Protein AF-A0A8T4WNH5-F1 (afdb_monomer_lite)

Foldseek 3Di:
DDQFPLVLLVVVCVVQVPDSVRSVVQLVVLLQVPQASLSSVVVSCVVSVHDSVVRDHDLVVLLVVLLCLCQVDVVLVVVLLLVLLCLCPDPDPSRQPLLLVLLSLVSNQPHDDDPPDDDDDDPVVSVVSSVSSSRSSVRSLSHQFGDHPNAGPGGDPPHDPVCVVSNVSSNVQSVQVVVQWAQALAWRDIDRVVQDDSSHHPVVVVCVVDPDDPPDDDPPDDFTFPGDDRSYGHGPPPDD

pLDDT: mean 79.94, std 17.53, range [28.73, 96.69]

Sequence (240 aa):
MPNTARALLEKIAEETDIPYSELANRVNIAMHQEGDFVEAIDFVLEQQGLPLNKYRLSPAAIAQEIDSILNQDYSQTVMMSAVLARMAASDEESNFPMPAFFAFLEFLADIEEPPEDEKEESANEIEAKTTRLIELLTTLVTLICSWSDGMIAGISKVCPESLKETARIIFRRDRLYRAGLWICISCGKIVDFNKTSGLMCSQCSSGLGDSFLPSNIDKDKRFERTRTGYGKTKREDLLK

Radius of gyration: 19.7 Å; chains: 1; bounding box: 48×43×53 Å

Secondary structure (DSSP, 8-state):
---SHHHHHHHHHHHHT--HHHHHHHHHHHHHHHSSHHHHHHHHHHHTT--GGGS---HHHHHHHHHHHHHH-HHHHHHHHHHHHHHHH--STTPPPHHHHHHHHHHHHTPPPPPS------HHHHHHHHHHHHHHHHHHHHHHEEEETTEEEEE-TT--GGGHHHHHHHHHHHHHHHTTEEE-TTT--EEEGGGEETTEEHHHHHTTTSSS--S------S--EEE-SSS-EEEP----

Structure (mmCIF, N/CA/C/O backbone):
data_AF-A0A8T4WNH5-F1
#
_entry.id   AF-A0A8T4WNH5-F1
#
loop_
_atom_site.group_PDB
_atom_site.id
_atom_site.type_symbol
_atom_site.label_atom_id
_atom_site.label_alt_id
_atom_site.label_comp_id
_atom_site.label_asym_id
_atom_site.label_entity_id
_atom_site.label_seq_id
_atom_site.pdbx_PDB_ins_code
_atom_site.Cartn_x
_atom_site.Cartn_y
_atom_site.Cartn_z
_atom_site.occupancy
_atom_site.B_iso_or_equiv
_atom_site.auth_seq_id
_atom_site.auth_comp_id
_atom_site.auth_asym_id
_atom_site.auth_atom_id
_atom_site.pdbx_PDB_model_num
ATOM 1 N N . MET A 1 1 ? -13.710 13.266 2.956 1.00 53.94 1 MET A N 1
ATOM 2 C CA . MET A 1 1 ? -13.571 12.103 3.864 1.00 53.94 1 MET A CA 1
ATOM 3 C C . MET A 1 1 ? -12.084 11.807 3.991 1.00 53.94 1 MET A C 1
ATOM 5 O O . MET A 1 1 ? -11.372 12.162 3.060 1.00 53.94 1 MET A O 1
ATOM 9 N N . PRO A 1 2 ? -11.587 11.279 5.122 1.00 71.44 2 PRO A N 1
ATOM 10 C CA . PRO A 1 2 ? -10.187 10.876 5.206 1.00 71.44 2 PRO A CA 1
ATOM 11 C C . PRO A 1 2 ? -9.907 9.808 4.142 1.00 71.44 2 PRO A C 1
ATOM 13 O O . PRO A 1 2 ? -10.714 8.899 3.968 1.00 71.44 2 PRO A O 1
ATOM 16 N N . ASN A 1 3 ? -8.786 9.944 3.435 1.00 80.81 3 ASN A N 1
ATOM 17 C CA . ASN A 1 3 ? -8.349 8.986 2.410 1.00 80.81 3 ASN A CA 1
ATOM 18 C C . ASN A 1 3 ? -7.079 8.228 2.839 1.00 80.81 3 ASN A C 1
ATOM 20 O O . ASN A 1 3 ? -6.605 7.369 2.111 1.00 80.81 3 ASN A O 1
ATOM 24 N N . THR A 1 4 ? -6.517 8.526 4.014 1.00 90.62 4 THR A N 1
ATOM 25 C CA . THR A 1 4 ? -5.327 7.847 4.549 1.00 90.62 4 THR A CA 1
ATOM 26 C C . THR A 1 4 ? -5.600 7.318 5.952 1.00 90.62 4 THR A C 1
ATOM 28 O O . THR A 1 4 ? -6.430 7.871 6.681 1.00 90.62 4 THR A O 1
ATOM 31 N N . ALA A 1 5 ? -4.896 6.252 6.347 1.00 89.94 5 ALA A N 1
ATOM 32 C CA . ALA A 1 5 ? -4.987 5.692 7.697 1.00 89.94 5 ALA A CA 1
ATOM 33 C C . ALA A 1 5 ? -4.638 6.749 8.755 1.00 89.94 5 ALA A C 1
ATOM 35 O O . ALA A 1 5 ? -5.366 6.912 9.729 1.00 89.94 5 ALA A O 1
ATOM 36 N N . ARG A 1 6 ? -3.585 7.537 8.507 1.00 91.12 6 ARG A N 1
ATOM 37 C CA . ARG A 1 6 ? -3.183 8.656 9.365 1.00 91.12 6 ARG A CA 1
ATOM 38 C C . ARG A 1 6 ? -4.305 9.678 9.551 1.00 91.12 6 ARG A C 1
ATOM 40 O O . ARG A 1 6 ? -4.682 9.940 10.685 1.00 91.12 6 ARG A O 1
ATOM 47 N N . ALA A 1 7 ? -4.879 10.193 8.460 1.00 91.31 7 ALA A N 1
ATOM 48 C CA . ALA A 1 7 ? -5.948 11.192 8.535 1.00 91.31 7 ALA A CA 1
ATOM 49 C C . ALA A 1 7 ? -7.211 10.645 9.225 1.00 91.31 7 ALA A C 1
ATOM 51 O O . ALA A 1 7 ? -7.951 11.390 9.866 1.00 91.31 7 ALA A O 1
ATOM 52 N N . LEU A 1 8 ? -7.476 9.339 9.099 1.00 92.56 8 LEU A N 1
ATOM 53 C CA . LEU A 1 8 ? -8.557 8.695 9.838 1.00 92.56 8 LEU A CA 1
ATOM 54 C C . LEU A 1 8 ? -8.277 8.697 11.346 1.00 92.56 8 LEU A C 1
ATOM 56 O O . LEU A 1 8 ? -9.153 9.078 12.119 1.00 92.56 8 LEU A O 1
ATOM 60 N N . LEU A 1 9 ? -7.076 8.280 11.753 1.00 93.19 9 LEU A N 1
ATOM 61 C CA . LEU A 1 9 ? -6.675 8.246 13.158 1.00 93.19 9 LEU A CA 1
ATOM 62 C C . LEU A 1 9 ? -6.615 9.649 13.771 1.00 93.19 9 LEU A C 1
ATOM 64 O O . LEU A 1 9 ? -7.088 9.828 14.885 1.00 93.19 9 LEU A O 1
ATOM 68 N N . GLU A 1 10 ? -6.109 10.649 13.046 1.00 92.94 10 GLU A N 1
ATOM 69 C CA . GLU A 1 10 ? -6.122 12.056 13.477 1.00 92.94 10 GLU A CA 1
ATOM 70 C C . GLU A 1 10 ? -7.556 12.533 13.734 1.00 92.94 10 GLU A C 1
ATOM 72 O O . GLU A 1 10 ? -7.848 13.041 14.813 1.00 92.94 10 GLU A O 1
ATOM 77 N N . LYS A 1 11 ? -8.488 12.248 12.816 1.00 91.25 11 LYS A N 1
ATOM 78 C CA . LYS A 1 11 ? -9.904 12.584 13.005 1.00 91.25 11 LYS A CA 1
ATOM 79 C C . LYS A 1 11 ? -10.523 11.888 14.224 1.00 91.25 11 LYS A C 1
ATOM 81 O O . LYS A 1 11 ? -11.324 12.490 14.932 1.00 91.25 11 LYS A O 1
ATOM 86 N N . ILE A 1 12 ? -10.212 10.611 14.454 1.00 91.69 12 ILE A N 1
ATOM 87 C CA . ILE A 1 12 ? -10.716 9.889 15.634 1.00 91.69 12 ILE A CA 1
ATOM 88 C C . ILE A 1 12 ? -10.120 10.496 16.908 1.00 91.69 12 ILE A C 1
ATOM 90 O O . ILE A 1 12 ? -10.858 10.727 17.861 1.00 91.69 12 ILE A O 1
ATOM 94 N N . ALA A 1 13 ? -8.818 10.787 16.923 1.00 92.25 13 ALA A N 1
ATOM 95 C CA . ALA A 1 13 ? -8.128 11.405 18.054 1.00 92.25 13 ALA A CA 1
ATOM 96 C C . ALA A 1 13 ? -8.741 12.769 18.416 1.00 92.25 13 ALA A C 1
ATOM 98 O O . ALA A 1 13 ? -9.085 13.000 19.572 1.00 92.25 13 ALA A O 1
ATOM 99 N N . GLU A 1 14 ? -8.977 13.627 17.419 1.00 91.00 14 GLU A N 1
ATOM 100 C CA . GLU A 1 14 ? -9.633 14.932 17.592 1.00 91.00 14 GLU A CA 1
ATOM 101 C C . GLU A 1 14 ? -11.046 14.820 18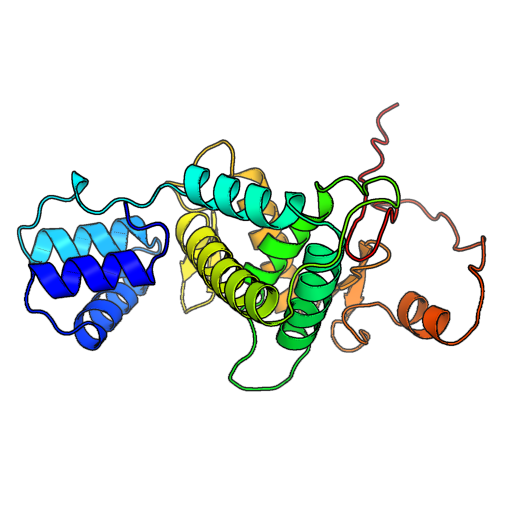.182 1.00 91.00 14 GLU A C 1
ATOM 103 O O . GLU A 1 14 ? -11.460 15.664 18.973 1.00 91.00 14 GLU A O 1
ATOM 108 N N . GLU A 1 15 ? -11.798 13.782 17.811 1.00 89.69 15 GLU A N 1
ATOM 109 C CA . GLU A 1 15 ? -13.183 13.600 18.253 1.00 89.69 15 GLU A CA 1
ATOM 110 C C . GLU A 1 15 ? -13.319 12.809 19.571 1.00 89.69 15 GLU A C 1
ATOM 112 O O . GLU A 1 15 ? -14.399 12.810 20.162 1.00 89.69 15 GLU A O 1
ATOM 117 N N . THR A 1 16 ? -12.255 12.143 20.038 1.00 86.69 16 THR A N 1
ATOM 118 C CA . THR A 1 16 ? -12.253 11.309 21.262 1.00 86.69 16 THR A CA 1
ATOM 119 C C . THR A 1 16 ? -11.408 11.863 22.403 1.00 86.69 16 THR A C 1
ATOM 121 O O . THR A 1 16 ? -11.435 11.287 23.488 1.00 86.69 16 THR A O 1
ATOM 124 N N . ASP A 1 17 ? -10.656 12.944 22.172 1.00 84.88 17 ASP A N 1
ATOM 125 C CA . ASP A 1 17 ? -9.648 13.488 23.101 1.00 84.88 17 ASP A CA 1
ATOM 126 C C . ASP A 1 17 ? -8.549 12.466 23.483 1.00 84.88 17 ASP A C 1
ATOM 128 O O . ASP A 1 17 ? -7.781 12.659 24.424 1.00 84.88 17 ASP A O 1
ATOM 132 N N . ILE A 1 18 ? -8.448 11.356 22.737 1.00 90.50 18 ILE A N 1
ATOM 133 C CA . ILE A 1 18 ? -7.373 10.371 22.877 1.00 90.50 18 ILE A CA 1
ATOM 134 C C . ILE A 1 18 ? -6.178 10.871 22.060 1.00 90.50 18 ILE A C 1
ATOM 136 O O . ILE A 1 18 ? -6.325 11.109 20.858 1.00 90.50 18 ILE A O 1
ATOM 140 N N . PRO A 1 19 ? -4.970 10.975 22.642 1.00 93.94 19 PRO A N 1
ATOM 141 C CA . PRO A 1 19 ? -3.783 11.353 21.887 1.00 93.94 19 PRO A CA 1
ATOM 142 C C . PRO A 1 19 ? -3.541 10.416 20.699 1.00 93.94 19 PRO A C 1
ATOM 144 O O . PRO A 1 19 ? -3.618 9.194 20.835 1.00 93.94 19 PRO A O 1
ATOM 147 N N . TYR A 1 20 ? -3.165 10.974 19.544 1.00 93.06 20 TYR A N 1
ATOM 148 C CA . TYR A 1 20 ? -2.909 10.200 18.321 1.00 93.06 20 TYR A CA 1
ATOM 149 C C . TYR A 1 20 ? -1.963 9.012 18.547 1.00 93.06 20 TYR A C 1
ATOM 151 O O . TYR A 1 20 ? -2.223 7.915 18.063 1.00 93.06 20 TYR A O 1
ATOM 159 N N . SER A 1 21 ? -0.874 9.210 19.297 1.00 93.75 21 SER A N 1
ATOM 160 C CA . SER A 1 21 ? 0.111 8.159 19.579 1.00 93.75 21 SER A CA 1
ATOM 161 C C . SER A 1 21 ? -0.487 6.994 20.368 1.00 93.75 21 SER A C 1
ATOM 163 O O . SER A 1 21 ? -0.184 5.834 20.090 1.00 93.75 21 SER A O 1
ATOM 165 N N . GLU A 1 22 ? -1.367 7.292 21.323 1.00 94.12 22 GLU A N 1
ATOM 166 C CA . GLU A 1 22 ? -2.077 6.285 22.099 1.00 94.12 22 GLU A CA 1
ATOM 167 C C . GLU A 1 22 ? -3.089 5.539 21.227 1.00 94.12 22 GLU A C 1
ATOM 169 O O . GLU A 1 22 ? -3.124 4.307 21.242 1.00 94.12 22 GLU A O 1
ATOM 174 N N . LEU A 1 23 ? -3.864 6.265 20.418 1.00 93.56 23 LEU A N 1
ATOM 175 C CA . LEU A 1 23 ? -4.820 5.669 19.491 1.00 93.56 23 LEU A CA 1
ATOM 176 C C . LEU A 1 23 ? -4.125 4.754 18.471 1.00 93.56 23 LEU A C 1
ATOM 178 O O . LEU A 1 23 ? -4.547 3.614 18.282 1.00 93.56 23 LEU A O 1
ATOM 182 N N . ALA A 1 24 ? -3.038 5.222 17.854 1.00 92.69 24 ALA A N 1
ATOM 183 C CA . ALA A 1 24 ? -2.247 4.442 16.909 1.00 92.69 24 ALA A CA 1
ATOM 184 C C . ALA A 1 24 ? -1.698 3.164 17.559 1.00 92.69 24 ALA A C 1
ATOM 186 O O . ALA A 1 24 ? -1.761 2.094 16.958 1.00 92.69 24 ALA A O 1
ATOM 187 N N . ASN A 1 25 ? -1.229 3.243 18.809 1.00 92.94 25 ASN A N 1
ATOM 188 C CA . ASN A 1 25 ? -0.771 2.068 19.544 1.00 92.94 25 ASN A CA 1
ATOM 189 C C . ASN A 1 25 ? -1.909 1.065 19.805 1.00 92.94 25 ASN A C 1
ATOM 191 O O . ASN A 1 25 ? -1.732 -0.132 19.594 1.00 92.94 25 ASN A O 1
ATOM 195 N N . ARG A 1 26 ? -3.096 1.539 20.210 1.00 93.44 26 ARG A N 1
ATOM 196 C CA . ARG A 1 26 ? -4.275 0.677 20.413 1.00 93.44 26 ARG A CA 1
ATOM 197 C C . ARG A 1 26 ? -4.686 -0.034 19.125 1.00 93.44 26 ARG A C 1
ATOM 199 O O . ARG A 1 26 ? -4.935 -1.235 19.155 1.00 93.44 26 ARG A O 1
ATOM 206 N N . VAL A 1 27 ? -4.708 0.688 18.004 1.00 92.50 27 VAL A N 1
ATOM 207 C CA . VAL A 1 27 ? -5.028 0.116 16.689 1.00 92.50 27 VAL A CA 1
ATOM 208 C C . VAL A 1 27 ? -3.970 -0.897 16.268 1.00 92.50 27 VAL A C 1
ATOM 210 O O . VAL A 1 27 ? -4.330 -1.986 15.841 1.00 92.50 27 VAL A O 1
ATOM 213 N N . ASN A 1 28 ? -2.682 -0.604 16.458 1.00 89.25 28 ASN A N 1
ATOM 214 C CA . ASN A 1 28 ? -1.614 -1.560 16.168 1.00 89.25 28 ASN A CA 1
ATOM 215 C C . ASN A 1 28 ? -1.764 -2.845 16.994 1.00 89.25 28 ASN A C 1
ATOM 217 O O . ASN A 1 28 ? -1.648 -3.934 16.439 1.00 89.25 28 ASN A O 1
ATOM 221 N N . ILE A 1 29 ? -2.065 -2.743 18.293 1.00 89.75 29 ILE A N 1
ATOM 222 C CA . ILE A 1 29 ? -2.315 -3.913 19.151 1.00 89.75 29 ILE A CA 1
ATOM 223 C C . ILE A 1 29 ? -3.528 -4.705 18.647 1.00 89.75 29 ILE A C 1
ATOM 225 O O . ILE A 1 29 ? -3.436 -5.922 18.501 1.00 89.75 29 ILE A O 1
ATOM 229 N N . ALA A 1 30 ? -4.637 -4.031 18.333 1.00 90.25 30 ALA A N 1
ATOM 230 C CA . ALA A 1 30 ? -5.837 -4.676 17.803 1.00 90.25 30 ALA A CA 1
ATOM 231 C C . ALA A 1 30 ? -5.578 -5.344 16.440 1.00 90.25 30 ALA A C 1
ATOM 233 O O . ALA A 1 30 ? -6.025 -6.460 16.205 1.00 90.25 30 ALA A O 1
ATOM 234 N N . MET A 1 31 ? -4.764 -4.737 15.572 1.00 88.38 31 MET A N 1
ATOM 235 C CA . MET A 1 31 ? -4.356 -5.347 14.303 1.00 88.38 31 MET A CA 1
ATOM 236 C C . MET A 1 31 ? -3.581 -6.653 14.487 1.00 88.38 31 MET A C 1
ATOM 238 O O . MET A 1 31 ? -3.715 -7.543 13.654 1.00 88.38 31 MET A O 1
ATOM 242 N N . HIS A 1 32 ? -2.792 -6.799 15.557 1.00 84.06 32 HIS A N 1
ATOM 243 C CA . HIS A 1 32 ? -2.105 -8.065 15.845 1.00 84.06 32 HIS A CA 1
ATOM 244 C C . HIS A 1 32 ? -3.073 -9.167 16.300 1.00 84.06 32 HIS A C 1
ATOM 246 O O . HIS A 1 32 ? -2.744 -10.345 16.187 1.00 84.06 32 HIS A O 1
ATOM 252 N N . GLN A 1 33 ? -4.247 -8.798 16.822 1.00 84.19 33 GLN A N 1
ATOM 253 C CA . GLN A 1 33 ? -5.269 -9.733 17.298 1.00 84.19 33 GLN A CA 1
ATOM 254 C C . GLN A 1 33 ? -6.237 -10.128 16.177 1.00 84.19 33 GLN A C 1
ATOM 256 O O . GLN A 1 33 ? -6.472 -11.315 15.963 1.00 84.19 33 GLN A O 1
ATOM 261 N N . GLU A 1 34 ? -6.749 -9.140 15.442 1.00 81.44 34 GLU A N 1
ATOM 262 C CA . GLU A 1 34 ? -7.784 -9.334 14.417 1.00 81.44 34 GLU A CA 1
ATOM 263 C C . GLU A 1 34 ? -7.196 -9.662 13.034 1.00 81.44 34 GLU A C 1
ATOM 265 O O . GLU A 1 34 ? -7.811 -10.351 12.222 1.00 81.44 34 GLU A O 1
ATOM 270 N N . GLY A 1 35 ? -5.972 -9.201 12.755 1.00 80.50 35 GLY A N 1
ATOM 271 C CA . GLY A 1 35 ? -5.282 -9.419 11.482 1.00 80.50 35 GLY A CA 1
ATOM 272 C C . GLY A 1 35 ? -5.739 -8.514 10.332 1.00 80.50 35 GLY A C 1
ATOM 273 O O . GLY A 1 35 ? -5.188 -8.607 9.235 1.00 80.50 35 GLY A O 1
ATOM 274 N N . ASP A 1 36 ? -6.699 -7.614 10.561 1.00 87.81 36 ASP A N 1
ATOM 275 C CA . ASP A 1 36 ? -7.252 -6.697 9.560 1.00 87.81 36 ASP A CA 1
ATOM 276 C C . ASP A 1 36 ? -7.412 -5.272 10.138 1.00 87.81 36 ASP A C 1
ATOM 278 O O . ASP A 1 36 ? -7.934 -5.080 11.235 1.00 87.81 36 ASP A O 1
ATOM 282 N N . PHE A 1 37 ? -6.986 -4.237 9.395 1.00 91.06 37 PHE A N 1
ATOM 283 C CA . PHE A 1 37 ? -7.025 -2.839 9.872 1.00 91.06 37 PHE A CA 1
ATOM 284 C C . PHE A 1 37 ? -8.448 -2.334 10.134 1.00 91.06 37 PHE A C 1
ATOM 286 O O . PHE A 1 37 ? -8.685 -1.625 11.107 1.00 91.06 37 PHE A O 1
ATOM 293 N N . VAL A 1 38 ? -9.403 -2.686 9.269 1.00 90.44 38 VAL A N 1
ATOM 294 C CA . VAL A 1 38 ? -10.801 -2.251 9.421 1.00 90.44 38 VAL A CA 1
ATOM 295 C C . VAL A 1 38 ? -11.418 -2.856 10.680 1.00 90.44 38 VAL A C 1
ATOM 297 O O . VAL A 1 38 ? -12.054 -2.134 11.442 1.00 90.44 38 VAL A O 1
ATOM 300 N N . GLU A 1 39 ? -11.176 -4.146 10.923 1.00 90.69 39 GLU A N 1
ATOM 301 C CA . GLU A 1 39 ? -11.646 -4.850 12.123 1.00 90.69 39 GLU A CA 1
ATOM 302 C C . GLU A 1 39 ? -10.986 -4.265 13.385 1.00 90.69 39 GLU A C 1
ATOM 304 O O . GLU A 1 39 ? -11.666 -3.995 14.371 1.00 90.69 39 GLU A O 1
ATOM 309 N N . ALA A 1 40 ? -9.689 -3.942 13.326 1.00 91.31 40 ALA A N 1
ATOM 310 C CA . ALA A 1 40 ? -8.976 -3.281 14.419 1.00 91.31 40 ALA A CA 1
ATOM 311 C C . ALA A 1 40 ? -9.523 -1.877 14.745 1.00 91.31 40 ALA A C 1
ATOM 313 O O . ALA A 1 40 ? -9.655 -1.517 15.917 1.00 91.31 40 ALA A O 1
ATOM 314 N N . ILE A 1 41 ? -9.855 -1.077 13.726 1.00 92.69 41 ILE A N 1
ATOM 315 C CA . ILE A 1 41 ? -10.507 0.227 13.913 1.00 92.69 41 ILE A CA 1
ATOM 316 C C . ILE A 1 41 ? -11.891 0.042 14.531 1.00 92.69 41 ILE A C 1
ATOM 318 O O . ILE A 1 41 ? -12.218 0.748 15.483 1.00 92.69 41 ILE A O 1
ATOM 322 N N . ASP A 1 42 ? -12.682 -0.908 14.028 1.00 91.88 42 ASP A N 1
ATOM 323 C CA . ASP A 1 42 ? -14.016 -1.192 14.557 1.00 91.88 42 ASP A CA 1
ATOM 324 C C . ASP A 1 42 ? -13.965 -1.584 16.026 1.00 91.88 42 ASP A C 1
ATOM 326 O O . ASP A 1 42 ? -14.658 -0.978 16.841 1.00 91.88 42 ASP A O 1
ATOM 330 N N . PHE A 1 43 ? -13.057 -2.491 16.384 1.00 91.50 43 PHE A N 1
ATOM 331 C CA . PHE A 1 43 ? -12.820 -2.880 17.765 1.00 91.50 43 PHE A CA 1
ATOM 332 C C . PHE A 1 43 ? -12.504 -1.668 18.655 1.00 91.50 43 PHE A C 1
ATOM 334 O O . PHE A 1 43 ? -13.114 -1.487 19.708 1.00 91.50 43 PHE A O 1
ATOM 341 N N . VAL A 1 44 ? -11.588 -0.789 18.234 1.00 91.31 44 VAL A N 1
ATOM 342 C CA . VAL A 1 44 ? -11.224 0.401 19.021 1.00 91.31 44 VAL A CA 1
ATOM 343 C C . VAL A 1 44 ? -12.396 1.380 19.153 1.00 91.31 44 VAL A C 1
ATOM 345 O O . VAL A 1 44 ? -12.606 1.931 20.235 1.00 91.31 44 VAL A O 1
ATOM 348 N N . LEU A 1 45 ? -13.175 1.589 18.090 1.00 91.38 45 LEU A N 1
ATOM 349 C CA . LEU A 1 45 ? -14.343 2.473 18.106 1.00 91.38 45 LEU A CA 1
ATOM 350 C C . LEU A 1 45 ? -15.468 1.927 18.995 1.00 91.38 45 LEU A C 1
ATOM 352 O O . LEU A 1 45 ? -16.077 2.703 19.735 1.00 91.38 45 LEU A O 1
ATOM 356 N N . GLU A 1 46 ? -15.708 0.613 18.979 1.00 91.75 46 GLU A N 1
ATOM 357 C CA . GLU A 1 46 ? -16.674 -0.054 19.862 1.00 91.75 46 GLU A CA 1
ATOM 358 C C . GLU A 1 46 ? -16.310 0.140 21.336 1.00 91.75 46 GLU A C 1
ATOM 360 O O . GLU A 1 46 ? -17.171 0.505 22.139 1.00 91.75 46 GLU A O 1
ATOM 365 N N . GLN A 1 47 ? -15.025 0.006 21.688 1.00 88.62 47 GLN A N 1
ATOM 366 C CA . GLN A 1 47 ? -14.536 0.254 23.051 1.00 88.62 47 GLN A CA 1
ATOM 367 C C . GLN A 1 47 ? -14.735 1.710 23.509 1.00 88.62 47 GLN A C 1
ATOM 369 O O . GLN A 1 47 ? -14.738 1.978 24.709 1.00 88.62 47 GLN A O 1
ATOM 374 N N . GLN A 1 48 ? -14.886 2.656 22.575 1.00 86.62 48 GLN A N 1
ATOM 375 C CA . GLN A 1 48 ? -15.160 4.071 22.861 1.00 86.62 48 GLN A CA 1
ATOM 376 C C . GLN A 1 48 ? -16.639 4.456 22.677 1.00 86.62 48 GLN A C 1
ATOM 378 O O . GLN A 1 48 ? -16.994 5.618 22.858 1.00 86.62 48 GLN A O 1
ATOM 383 N N . GLY A 1 49 ? -17.515 3.511 22.314 1.00 86.31 49 GLY A N 1
ATOM 384 C CA . GLY A 1 49 ? -18.932 3.786 22.055 1.00 86.31 49 GLY A CA 1
ATOM 385 C C . GLY A 1 49 ? -19.180 4.698 20.846 1.00 86.31 49 GLY A C 1
ATOM 386 O O . GLY A 1 49 ? -20.197 5.393 20.799 1.00 86.31 49 GLY A O 1
ATOM 387 N N . LEU A 1 50 ? -18.256 4.728 19.880 1.00 87.38 50 LEU A N 1
ATOM 388 C CA . LEU A 1 50 ? -18.344 5.576 18.693 1.00 87.38 50 LEU A CA 1
ATOM 389 C C . LEU A 1 50 ? -19.073 4.899 17.518 1.00 87.38 50 LEU A C 1
ATOM 391 O O . LEU A 1 50 ? -19.031 3.678 17.365 1.00 87.38 50 LEU A O 1
ATOM 395 N N . PRO A 1 51 ? -19.711 5.682 16.625 1.00 87.19 51 PRO A N 1
ATOM 396 C CA . PRO A 1 51 ? -20.403 5.139 15.461 1.00 87.19 51 PRO A CA 1
ATOM 397 C C . PRO A 1 51 ? -19.420 4.651 14.384 1.00 87.19 51 PRO A C 1
ATOM 399 O O . PRO A 1 51 ? -18.743 5.450 13.736 1.00 87.19 51 PRO A O 1
ATOM 402 N N . LEU A 1 52 ? -19.410 3.341 14.120 1.00 85.69 52 LEU A N 1
ATOM 403 C CA . LEU A 1 52 ? -18.500 2.688 13.161 1.00 85.69 52 LEU A CA 1
ATOM 404 C C . LEU A 1 52 ? -18.600 3.237 11.731 1.00 85.69 52 LEU A C 1
ATOM 406 O O . LEU A 1 52 ? -17.603 3.444 11.040 1.00 85.69 52 LEU A O 1
ATOM 410 N N . ASN A 1 53 ? -19.820 3.530 11.279 1.00 83.50 53 ASN A N 1
ATOM 411 C CA . ASN A 1 53 ? -20.088 3.994 9.916 1.00 83.50 53 ASN A CA 1
ATOM 412 C C . ASN A 1 53 ? -19.464 5.365 9.585 1.00 83.50 53 ASN A C 1
ATOM 414 O O . ASN A 1 53 ? -19.304 5.688 8.408 1.00 83.50 53 ASN A O 1
ATOM 418 N N . LYS A 1 54 ? -19.099 6.167 10.594 1.00 83.56 54 LYS A N 1
ATOM 419 C CA . LYS A 1 54 ? -18.511 7.505 10.419 1.00 83.56 54 LYS A CA 1
ATOM 420 C C . LYS A 1 54 ? -17.019 7.460 10.048 1.00 83.56 54 LYS A C 1
ATOM 422 O O . LYS A 1 54 ? -16.493 8.437 9.500 1.00 83.56 54 LYS A O 1
ATOM 427 N N . TYR A 1 55 ? -16.349 6.341 10.319 1.00 84.81 55 TYR A N 1
ATOM 428 C CA . TYR A 1 55 ? -14.896 6.177 10.236 1.00 84.81 55 TYR A CA 1
ATOM 429 C C . TYR A 1 55 ? -14.551 5.047 9.265 1.00 84.81 55 TYR A C 1
ATOM 431 O O . TYR A 1 55 ? -14.112 3.961 9.641 1.00 84.81 55 TYR A O 1
ATOM 439 N N . ARG A 1 56 ? -14.813 5.292 7.980 1.00 85.38 56 ARG A N 1
ATOM 440 C CA . ARG A 1 56 ? -14.571 4.330 6.903 1.00 85.38 56 ARG A CA 1
ATOM 441 C C . ARG A 1 56 ? -13.643 4.925 5.859 1.00 85.38 56 ARG A C 1
ATOM 443 O O . ARG A 1 56 ? -13.840 6.056 5.420 1.00 85.38 56 ARG A O 1
ATOM 450 N N . LEU A 1 57 ? -12.656 4.132 5.461 1.00 90.44 57 LEU A N 1
ATOM 451 C CA . LEU A 1 57 ? -11.831 4.379 4.285 1.00 90.44 57 LEU A CA 1
ATOM 452 C C . LEU A 1 57 ? -12.406 3.584 3.114 1.00 90.44 57 LEU A C 1
ATOM 454 O O . LEU A 1 57 ? -12.931 2.488 3.305 1.00 90.44 57 LEU A O 1
ATOM 458 N N . SER A 1 58 ? -12.300 4.131 1.906 1.00 91.81 58 SER A N 1
ATOM 459 C CA . SER A 1 58 ? -12.681 3.435 0.676 1.00 91.81 58 SER A CA 1
ATOM 460 C C . SER A 1 58 ? -11.416 3.016 -0.072 1.00 91.81 58 SER A C 1
ATOM 462 O O . SER A 1 58 ? -10.786 3.875 -0.694 1.00 91.81 58 SER A O 1
ATOM 464 N N . PRO A 1 59 ? -11.035 1.722 -0.060 1.00 93.62 59 PRO A N 1
ATOM 465 C CA . PRO A 1 59 ? -9.870 1.254 -0.810 1.00 93.62 59 PRO A CA 1
ATOM 466 C C . PRO A 1 59 ? -9.977 1.578 -2.306 1.00 93.62 59 PRO A C 1
ATOM 468 O O . PRO A 1 59 ? -8.987 1.931 -2.934 1.00 93.62 59 PRO A O 1
ATOM 471 N N . ALA A 1 60 ? -11.191 1.528 -2.865 1.00 93.31 60 ALA A N 1
ATOM 472 C CA . ALA A 1 60 ? -11.443 1.883 -4.259 1.00 93.31 60 ALA A CA 1
ATOM 473 C C . ALA A 1 60 ? -11.194 3.375 -4.543 1.00 93.31 60 ALA A C 1
ATOM 475 O O . ALA A 1 60 ? -10.601 3.699 -5.565 1.00 93.31 60 ALA A O 1
ATOM 476 N N . ALA A 1 61 ? -11.595 4.278 -3.640 1.00 93.69 61 ALA A N 1
ATOM 477 C CA . ALA A 1 61 ? -11.326 5.710 -3.807 1.00 93.69 61 ALA A CA 1
ATOM 478 C C . ALA A 1 61 ? -9.827 6.027 -3.686 1.00 93.69 61 ALA A C 1
ATOM 480 O O . ALA A 1 61 ? -9.318 6.872 -4.412 1.00 93.69 61 ALA A O 1
ATOM 481 N N . ILE A 1 62 ? -9.115 5.318 -2.802 1.00 95.50 62 ILE A N 1
ATOM 482 C CA . ILE A 1 62 ? -7.659 5.445 -2.652 1.00 95.50 62 ILE A CA 1
ATOM 483 C C . ILE A 1 62 ? -6.946 4.982 -3.926 1.00 95.50 62 ILE A C 1
ATOM 485 O O . ILE A 1 62 ? -6.070 5.685 -4.416 1.00 95.50 62 ILE A O 1
ATOM 489 N N . ALA A 1 63 ? -7.345 3.834 -4.486 1.00 94.81 63 ALA A N 1
ATOM 490 C CA . ALA A 1 63 ? -6.810 3.339 -5.753 1.00 94.81 63 ALA A CA 1
ATOM 491 C C . ALA A 1 63 ? -7.039 4.340 -6.900 1.00 94.81 63 ALA A C 1
ATOM 493 O O . ALA A 1 63 ? -6.102 4.661 -7.619 1.00 94.81 63 ALA A O 1
ATOM 494 N N . GLN A 1 64 ? -8.241 4.916 -7.001 1.00 93.00 64 GLN A N 1
ATOM 495 C CA . GLN A 1 64 ? -8.545 5.956 -7.992 1.00 93.00 64 GLN A CA 1
ATOM 496 C C . GLN A 1 64 ? -7.690 7.220 -7.815 1.00 93.00 64 GLN A C 1
ATOM 498 O O . GLN A 1 64 ? -7.290 7.834 -8.801 1.00 93.00 64 GLN A O 1
ATOM 503 N N . GLU A 1 65 ? -7.408 7.629 -6.575 1.00 93.81 65 GLU A N 1
ATOM 504 C CA . GLU A 1 65 ? -6.531 8.773 -6.304 1.00 93.81 65 GLU A CA 1
ATOM 505 C C . GLU A 1 65 ? -5.079 8.471 -6.710 1.00 93.81 65 GLU A C 1
ATOM 507 O O . GLU A 1 65 ? -4.432 9.321 -7.320 1.00 93.81 65 GLU A O 1
ATOM 512 N N . ILE A 1 66 ? -4.590 7.253 -6.443 1.00 94.31 66 ILE A N 1
ATOM 513 C CA . ILE A 1 66 ? -3.276 6.780 -6.908 1.00 94.31 66 ILE A CA 1
ATOM 514 C C . ILE A 1 66 ? -3.208 6.828 -8.439 1.00 94.31 66 ILE A C 1
ATOM 516 O O . ILE A 1 66 ? -2.291 7.444 -8.982 1.00 94.31 66 ILE A O 1
ATOM 520 N N . ASP A 1 67 ? -4.196 6.251 -9.128 1.00 91.38 67 ASP A N 1
ATOM 521 C CA . ASP A 1 67 ? -4.282 6.276 -10.592 1.00 91.38 67 ASP A CA 1
ATOM 522 C C . ASP A 1 67 ? -4.286 7.705 -11.133 1.00 91.38 67 ASP A C 1
ATOM 524 O O . ASP A 1 67 ? -3.577 8.012 -12.091 1.00 91.38 67 ASP A O 1
ATOM 528 N N . SER A 1 68 ? -5.057 8.598 -10.508 1.00 89.75 68 SER A N 1
ATOM 529 C CA . SER A 1 68 ? -5.133 9.999 -10.915 1.00 89.75 68 SER A CA 1
ATOM 530 C C . SER A 1 68 ? -3.790 10.709 -10.773 1.00 89.75 68 SER A C 1
ATOM 532 O O . SER A 1 68 ? -3.426 11.457 -11.674 1.00 89.75 68 SER A O 1
ATOM 534 N N . ILE A 1 69 ? -3.061 10.501 -9.670 1.00 89.25 69 ILE A N 1
ATOM 535 C CA . ILE A 1 69 ? -1.740 11.114 -9.457 1.00 89.25 69 ILE A CA 1
ATOM 536 C C . ILE A 1 69 ? -0.757 10.624 -10.520 1.00 89.25 69 ILE A C 1
ATOM 538 O O . ILE A 1 69 ? -0.008 11.420 -11.081 1.00 89.25 69 ILE A O 1
ATOM 542 N N . LEU A 1 70 ? -0.766 9.322 -10.808 1.00 88.00 70 LEU A N 1
ATOM 543 C CA . LEU A 1 70 ? 0.216 8.724 -11.703 1.00 88.00 70 LEU A CA 1
ATOM 544 C C . LEU A 1 70 ? -0.073 8.964 -13.199 1.00 88.00 70 LEU A C 1
ATOM 546 O O . LEU A 1 70 ? 0.853 8.952 -14.011 1.00 88.00 70 LEU A O 1
ATOM 550 N N . ASN A 1 71 ? -1.333 9.190 -13.578 1.00 83.81 71 ASN A N 1
ATOM 551 C CA . ASN A 1 71 ? -1.716 9.500 -14.962 1.00 83.81 71 ASN A CA 1
ATOM 552 C C . ASN A 1 71 ? -1.739 11.005 -15.272 1.00 83.81 71 ASN A C 1
ATOM 554 O O . ASN A 1 71 ? -1.920 11.372 -16.429 1.00 83.81 71 ASN A O 1
ATOM 558 N N . GLN A 1 72 ? -1.586 11.878 -14.270 1.00 82.00 72 GLN A N 1
ATOM 559 C CA . GLN A 1 72 ? -1.682 13.325 -14.478 1.00 82.00 72 GLN A CA 1
ATOM 560 C C . GLN A 1 72 ? -0.524 13.878 -15.320 1.00 82.00 72 GLN A C 1
ATOM 562 O O . GLN A 1 72 ? -0.750 14.724 -16.176 1.00 82.00 72 GLN A O 1
ATOM 567 N N . ASP A 1 73 ? 0.701 13.422 -15.057 1.00 76.38 73 ASP A N 1
ATOM 568 C CA . ASP A 1 73 ? 1.910 13.870 -15.746 1.00 76.38 73 ASP A CA 1
ATOM 569 C C . ASP A 1 73 ? 2.941 12.736 -15.736 1.00 76.38 73 ASP A C 1
ATOM 571 O O . ASP A 1 73 ? 3.419 12.297 -14.684 1.00 76.38 73 ASP A O 1
ATOM 575 N N . TYR A 1 74 ? 3.293 12.248 -16.925 1.00 75.88 74 TYR A N 1
ATOM 576 C CA . TYR A 1 74 ? 4.223 11.133 -17.056 1.00 75.88 74 TYR A CA 1
ATOM 577 C C . TYR A 1 74 ? 5.641 11.481 -16.601 1.00 75.88 74 TYR A C 1
ATOM 579 O O . TYR A 1 74 ? 6.310 10.633 -16.009 1.00 75.88 74 TYR A O 1
ATOM 587 N N . SER A 1 75 ? 6.096 12.718 -16.815 1.00 76.31 75 SER A N 1
ATOM 588 C CA . SER A 1 75 ? 7.423 13.160 -16.378 1.00 76.31 75 SER A CA 1
ATOM 589 C C . SER A 1 75 ? 7.536 13.117 -14.850 1.00 76.31 75 SER A C 1
ATOM 591 O O . SER A 1 75 ? 8.506 12.578 -14.305 1.00 76.31 75 SER A O 1
ATOM 593 N N . GLN A 1 76 ? 6.483 13.551 -14.151 1.00 81.75 76 GLN A N 1
ATOM 594 C CA . GLN A 1 76 ? 6.386 13.449 -12.697 1.00 81.75 76 GLN A CA 1
ATOM 595 C C . GLN A 1 76 ? 6.321 11.997 -12.251 1.00 81.75 76 GLN A C 1
ATOM 597 O O . GLN A 1 76 ? 7.016 11.622 -11.312 1.00 81.75 76 GLN A O 1
ATOM 602 N N . THR A 1 77 ? 5.549 11.154 -12.934 1.00 84.38 77 THR A N 1
ATOM 603 C CA . THR A 1 77 ? 5.495 9.718 -12.635 1.00 84.38 77 THR A CA 1
ATOM 604 C C . THR A 1 77 ? 6.856 9.050 -12.771 1.00 84.38 77 THR A C 1
ATOM 606 O O . THR A 1 77 ? 7.230 8.251 -11.910 1.00 84.38 77 THR A O 1
ATOM 609 N N . VAL A 1 78 ? 7.651 9.423 -13.776 1.00 81.31 78 VAL A N 1
ATOM 610 C CA . VAL A 1 78 ? 9.038 8.961 -13.908 1.00 81.31 78 VAL A CA 1
ATOM 611 C C . VAL A 1 78 ? 9.886 9.441 -12.725 1.00 81.31 78 VAL A C 1
ATOM 613 O O . VAL A 1 78 ? 10.570 8.621 -12.107 1.00 81.31 78 VAL A O 1
ATOM 616 N N . MET A 1 79 ? 9.809 10.720 -12.341 1.00 83.81 79 MET A N 1
ATOM 617 C CA . MET A 1 79 ? 10.555 11.249 -11.189 1.00 83.81 79 MET A CA 1
ATOM 618 C C . MET A 1 79 ? 10.151 10.577 -9.869 1.00 83.81 79 MET A C 1
ATOM 620 O O . MET A 1 79 ? 11.017 10.107 -9.129 1.00 83.81 79 MET A O 1
ATOM 624 N N . MET A 1 80 ? 8.848 10.446 -9.606 1.00 86.19 80 MET A N 1
ATOM 625 C CA . MET A 1 80 ? 8.303 9.728 -8.451 1.00 86.19 80 MET A CA 1
ATOM 626 C C . MET A 1 80 ? 8.777 8.270 -8.440 1.00 86.19 80 MET A C 1
ATOM 628 O O . MET A 1 80 ? 9.204 7.773 -7.39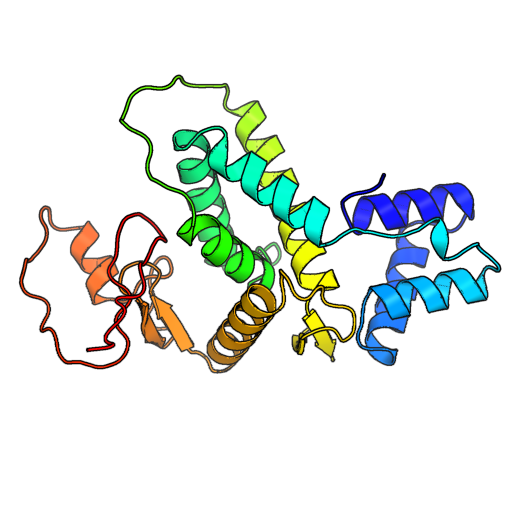9 1.00 86.19 80 MET A O 1
ATOM 632 N N . SER A 1 81 ? 8.785 7.595 -9.598 1.00 84.81 81 SER A N 1
ATOM 633 C CA . SER A 1 81 ? 9.260 6.211 -9.706 1.00 84.81 81 SER A CA 1
ATOM 634 C C . SER A 1 81 ? 10.726 6.060 -9.308 1.00 84.81 81 SER A C 1
ATOM 636 O O . SER A 1 81 ? 11.070 5.114 -8.599 1.00 84.81 81 SER A O 1
ATOM 638 N N . ALA A 1 82 ? 11.578 7.016 -9.692 1.00 83.56 82 ALA A N 1
ATOM 639 C CA . ALA A 1 82 ? 12.989 7.014 -9.334 1.00 83.56 82 ALA A CA 1
ATOM 640 C C . ALA A 1 82 ? 13.191 7.231 -7.826 1.00 83.56 82 ALA A C 1
ATOM 642 O O . ALA A 1 82 ? 13.998 6.532 -7.208 1.00 83.56 82 ALA A O 1
ATOM 643 N N . VAL A 1 83 ? 12.432 8.154 -7.220 1.00 86.19 83 VAL A N 1
ATOM 644 C CA . VAL A 1 83 ? 12.475 8.407 -5.771 1.00 86.19 83 VAL A CA 1
ATOM 645 C C . VAL A 1 83 ? 12.038 7.165 -4.996 1.00 86.19 83 VAL A C 1
ATOM 647 O O . VAL A 1 83 ? 12.780 6.692 -4.136 1.00 86.19 83 VAL A O 1
ATOM 650 N N . LEU A 1 84 ? 10.887 6.582 -5.339 1.00 87.19 84 LEU A N 1
ATOM 651 C CA . LEU A 1 84 ? 10.362 5.402 -4.650 1.00 87.19 84 LEU A CA 1
ATOM 652 C C . LEU A 1 84 ? 11.262 4.175 -4.829 1.00 87.19 84 LEU A C 1
ATOM 654 O O . LEU A 1 84 ? 11.488 3.444 -3.867 1.00 87.19 84 LEU A O 1
ATOM 658 N N . ALA A 1 85 ? 11.825 3.968 -6.024 1.00 85.31 85 ALA A N 1
ATOM 659 C CA . ALA A 1 85 ? 12.780 2.889 -6.267 1.00 85.31 85 ALA A CA 1
ATOM 660 C C . ALA A 1 85 ? 14.055 3.057 -5.430 1.00 85.31 85 ALA A C 1
ATOM 662 O O . ALA A 1 85 ? 14.557 2.081 -4.874 1.00 85.31 85 ALA A O 1
ATOM 663 N N . ARG A 1 86 ? 14.558 4.291 -5.291 1.00 83.94 86 ARG A N 1
ATOM 664 C CA . ARG A 1 86 ? 15.711 4.584 -4.433 1.00 83.94 86 ARG A CA 1
ATOM 665 C C . ARG A 1 86 ? 15.396 4.340 -2.959 1.00 83.94 86 ARG A C 1
ATOM 667 O O . ARG A 1 86 ? 16.220 3.747 -2.275 1.00 83.94 86 ARG A O 1
ATOM 674 N N . MET A 1 87 ? 14.225 4.762 -2.482 1.00 85.88 87 MET A N 1
ATOM 675 C CA . MET A 1 87 ? 13.800 4.522 -1.097 1.00 85.88 87 MET A CA 1
ATOM 676 C C . MET A 1 87 ? 13.604 3.031 -0.797 1.00 85.88 87 MET A C 1
ATOM 678 O O . MET A 1 87 ? 13.907 2.595 0.305 1.00 85.88 87 MET A O 1
ATOM 682 N N . ALA A 1 88 ? 13.115 2.249 -1.763 1.00 83.81 88 ALA A N 1
ATOM 683 C CA . ALA A 1 88 ? 12.950 0.801 -1.619 1.00 83.81 88 ALA A CA 1
ATOM 684 C C . ALA A 1 88 ? 14.282 0.028 -1.697 1.00 83.81 88 ALA A C 1
ATOM 686 O O . ALA A 1 88 ? 14.377 -1.084 -1.188 1.00 83.81 88 ALA A O 1
ATOM 687 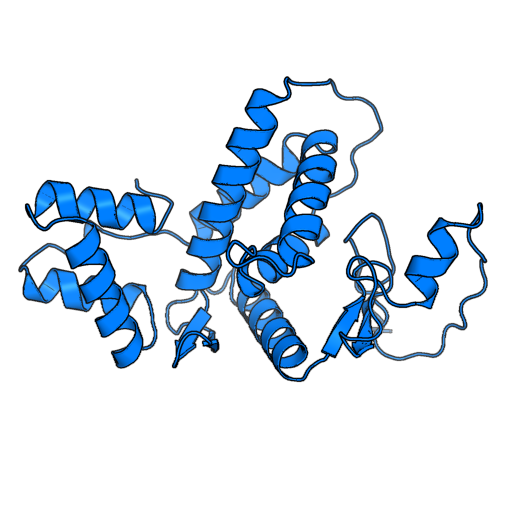N N . ALA A 1 89 ? 15.297 0.595 -2.356 1.00 79.50 89 ALA A N 1
ATOM 688 C CA . ALA A 1 89 ? 16.627 0.001 -2.501 1.00 79.50 89 ALA A CA 1
ATOM 689 C C . ALA A 1 89 ? 17.644 0.479 -1.449 1.00 79.50 89 ALA A C 1
ATOM 691 O O . ALA A 1 89 ? 18.788 0.032 -1.480 1.00 79.50 89 ALA A O 1
ATOM 692 N N . SER A 1 90 ? 17.264 1.422 -0.585 1.00 78.56 90 SER A N 1
ATOM 693 C CA . SER A 1 90 ? 18.115 1.927 0.494 1.00 78.56 90 SER A CA 1
ATOM 694 C C . SER A 1 90 ? 18.227 0.892 1.624 1.00 78.56 90 SER A C 1
ATOM 696 O O . SER A 1 90 ? 17.355 0.043 1.777 1.00 78.56 90 SER A O 1
ATOM 698 N N . ASP A 1 91 ? 19.296 0.957 2.419 1.00 67.88 91 ASP A N 1
ATOM 699 C CA . ASP A 1 91 ? 19.487 0.145 3.637 1.00 67.88 91 ASP A CA 1
ATOM 700 C C . ASP A 1 91 ? 19.149 0.951 4.916 1.00 67.88 91 ASP A C 1
ATOM 702 O O . ASP A 1 91 ? 19.483 0.548 6.030 1.00 67.88 91 ASP A O 1
ATOM 706 N N . GLU A 1 92 ? 18.529 2.127 4.771 1.00 69.50 92 GLU A N 1
ATOM 707 C CA . GLU A 1 92 ? 18.232 3.049 5.874 1.00 69.50 92 GLU A CA 1
ATOM 708 C C . GLU A 1 92 ? 16.971 2.638 6.669 1.00 69.50 92 GLU A C 1
ATOM 710 O O . GLU A 1 92 ? 16.025 2.062 6.136 1.00 69.50 92 GLU A O 1
ATOM 715 N N . GLU A 1 93 ? 16.905 2.984 7.963 1.00 53.41 93 GLU A N 1
ATOM 716 C CA . GLU A 1 93 ? 15.736 2.702 8.829 1.00 53.41 93 GLU A CA 1
ATOM 717 C C . GLU A 1 93 ? 14.422 3.345 8.327 1.00 53.41 93 GLU A C 1
ATOM 719 O O . GLU A 1 93 ? 13.335 2.940 8.734 1.00 53.41 93 GLU A O 1
ATOM 724 N N . SER A 1 94 ? 14.507 4.327 7.425 1.00 58.09 94 SER A N 1
ATOM 725 C CA . SER A 1 94 ? 13.394 5.052 6.794 1.00 58.09 94 SER A CA 1
ATOM 726 C C . SER A 1 94 ? 12.945 4.456 5.450 1.00 58.09 94 SER A C 1
ATOM 728 O O . SER A 1 94 ? 12.315 5.145 4.641 1.00 58.09 94 SER A O 1
ATOM 730 N N . ASN A 1 95 ? 13.264 3.186 5.192 1.00 70.75 95 ASN A N 1
ATOM 731 C CA . ASN A 1 95 ? 12.909 2.516 3.947 1.00 70.75 95 ASN A CA 1
ATOM 732 C C . ASN A 1 95 ? 11.405 2.557 3.658 1.00 70.75 95 ASN A C 1
ATOM 734 O O . ASN A 1 95 ? 10.559 2.301 4.519 1.00 70.75 95 ASN A O 1
ATOM 738 N N . PHE A 1 96 ? 11.073 2.837 2.396 1.00 79.56 96 PHE A N 1
ATOM 739 C CA . PHE A 1 96 ? 9.696 2.750 1.929 1.00 79.56 96 PHE A CA 1
ATOM 740 C C . PHE A 1 96 ? 9.218 1.292 2.057 1.00 79.56 96 PHE A C 1
ATOM 742 O O . PHE A 1 96 ? 9.907 0.398 1.555 1.00 79.56 96 PHE A O 1
ATOM 749 N N . PRO A 1 97 ? 8.071 1.010 2.711 1.00 86.62 97 PRO A N 1
ATOM 750 C CA . PRO A 1 97 ? 7.647 -0.363 2.945 1.00 86.62 97 PRO A CA 1
ATOM 751 C C . PRO A 1 97 ? 7.539 -1.154 1.640 1.00 86.62 97 PRO A C 1
ATOM 753 O O . PRO A 1 97 ? 6.786 -0.784 0.737 1.00 86.62 97 PRO A O 1
ATOM 756 N N . MET A 1 98 ? 8.250 -2.281 1.553 1.00 89.06 98 MET A N 1
ATOM 757 C CA . MET A 1 98 ? 8.285 -3.108 0.340 1.00 89.06 98 MET A CA 1
ATOM 758 C C . MET A 1 98 ? 6.896 -3.494 -0.190 1.00 89.06 98 MET A C 1
ATOM 760 O O . MET A 1 98 ? 6.686 -3.406 -1.400 1.00 89.06 98 MET A O 1
ATOM 764 N N . PRO A 1 99 ? 5.901 -3.832 0.655 1.00 91.69 99 PRO A N 1
ATOM 765 C CA . PRO A 1 99 ? 4.539 -4.040 0.179 1.00 91.69 99 PRO A CA 1
ATOM 766 C C . PRO A 1 99 ? 3.907 -2.831 -0.522 1.00 91.69 99 PRO A C 1
ATOM 768 O O . PRO A 1 99 ? 3.249 -2.999 -1.550 1.00 91.69 99 PRO A O 1
ATOM 771 N N . ALA A 1 100 ? 4.134 -1.617 -0.012 1.00 93.12 100 ALA A N 1
ATOM 772 C CA . ALA A 1 100 ? 3.666 -0.382 -0.640 1.00 93.12 100 ALA A CA 1
ATOM 773 C C . ALA A 1 100 ? 4.394 -0.128 -1.971 1.00 93.12 100 ALA A C 1
ATOM 775 O O . ALA A 1 100 ? 3.768 0.273 -2.953 1.00 93.12 100 ALA A O 1
ATOM 776 N N . PHE A 1 101 ? 5.683 -0.468 -2.050 1.00 92.12 101 PHE A N 1
ATOM 777 C CA . PHE A 1 101 ? 6.430 -0.451 -3.307 1.00 92.12 101 PHE A CA 1
ATOM 778 C C . PHE A 1 101 ? 5.905 -1.473 -4.328 1.00 92.12 101 PHE A C 1
ATOM 780 O O . PHE A 1 101 ? 5.815 -1.179 -5.519 1.00 92.12 101 PHE A O 1
ATOM 787 N N . PHE A 1 102 ? 5.477 -2.661 -3.893 1.00 92.12 102 PHE A N 1
ATOM 788 C CA . PHE A 1 102 ? 4.848 -3.631 -4.794 1.00 92.12 102 PHE A CA 1
ATOM 789 C C . PHE A 1 102 ? 3.514 -3.154 -5.346 1.00 92.12 102 PHE A C 1
ATOM 791 O O . PHE A 1 102 ? 3.236 -3.434 -6.513 1.00 92.12 102 PHE A O 1
ATOM 798 N N . ALA A 1 103 ? 2.722 -2.453 -4.531 1.00 94.00 103 ALA A N 1
ATOM 799 C CA . ALA A 1 103 ? 1.505 -1.803 -4.992 1.00 94.00 103 ALA A CA 1
ATOM 800 C C . ALA A 1 103 ? 1.840 -0.737 -6.039 1.00 94.00 103 ALA A C 1
ATOM 802 O O . ALA A 1 103 ? 1.274 -0.771 -7.127 1.00 94.00 103 ALA A O 1
ATOM 803 N N . PHE A 1 104 ? 2.825 0.125 -5.763 1.00 94.19 104 PHE A N 1
ATOM 804 C CA . PHE A 1 104 ? 3.287 1.143 -6.709 1.00 94.19 104 PHE A CA 1
ATOM 805 C C . PHE A 1 104 ? 3.651 0.552 -8.073 1.00 94.19 104 PHE A C 1
ATOM 807 O O . PHE A 1 104 ? 3.159 1.022 -9.092 1.00 94.19 104 PHE A O 1
ATOM 814 N N . LEU A 1 105 ? 4.468 -0.507 -8.097 1.00 90.25 105 LEU A N 1
ATOM 815 C CA . LEU A 1 105 ? 4.857 -1.173 -9.343 1.00 90.25 105 LEU A CA 1
ATOM 816 C C . LEU A 1 105 ? 3.665 -1.747 -10.114 1.00 90.25 105 LEU A C 1
ATOM 818 O O . LEU A 1 105 ? 3.741 -1.872 -11.332 1.00 90.25 105 LEU A O 1
ATOM 822 N N . GLU A 1 106 ? 2.602 -2.155 -9.420 1.00 90.62 106 GLU A N 1
ATOM 823 C CA . GLU A 1 106 ? 1.399 -2.651 -10.083 1.00 90.62 106 GLU A CA 1
ATOM 824 C C . GLU A 1 106 ? 0.613 -1.515 -10.738 1.00 90.62 106 GLU A C 1
ATOM 826 O O . GLU A 1 106 ? 0.332 -1.605 -11.925 1.00 90.62 106 GLU A O 1
ATOM 831 N N . PHE A 1 107 ? 0.375 -0.412 -10.024 1.00 90.62 107 PHE A N 1
ATOM 832 C CA . PHE A 1 107 ? -0.267 0.774 -10.603 1.00 90.62 107 PHE A CA 1
ATOM 833 C C . PHE A 1 107 ? 0.556 1.388 -11.746 1.00 90.62 107 PHE A C 1
ATOM 835 O O . PHE A 1 107 ? 0.013 1.782 -12.772 1.00 90.62 107 PHE A O 1
ATOM 842 N N . LEU A 1 108 ? 1.885 1.418 -11.613 1.00 86.75 108 LEU A N 1
ATOM 843 C CA . LEU A 1 108 ? 2.782 1.931 -12.649 1.00 86.75 108 LEU A CA 1
ATOM 844 C C . LEU A 1 108 ? 2.709 1.113 -13.950 1.00 86.75 108 LEU A C 1
ATOM 846 O O . LEU A 1 108 ? 2.901 1.670 -15.032 1.00 86.75 108 LEU A O 1
ATOM 850 N N . ALA A 1 109 ? 2.461 -0.198 -13.857 1.00 80.88 109 ALA A N 1
ATOM 851 C CA . ALA A 1 109 ? 2.422 -1.090 -15.013 1.00 80.88 109 ALA A CA 1
ATOM 852 C C . ALA A 1 109 ? 1.244 -0.803 -15.960 1.00 80.88 109 ALA A C 1
ATOM 854 O O . ALA A 1 109 ? 1.374 -1.070 -17.157 1.00 80.88 109 ALA A O 1
ATOM 855 N N . ASP A 1 110 ? 0.155 -0.236 -15.437 1.00 78.94 110 ASP A N 1
ATOM 856 C CA . ASP A 1 110 ? -1.082 0.040 -16.177 1.00 78.94 110 ASP A CA 1
ATOM 857 C C . ASP A 1 110 ? -1.099 1.424 -16.847 1.00 78.94 110 ASP A C 1
ATOM 859 O O . ASP A 1 110 ? -1.976 1.716 -17.658 1.00 78.94 110 ASP A O 1
ATOM 863 N N . ILE A 1 111 ? -0.110 2.273 -16.562 1.00 77.94 111 ILE A N 1
ATOM 864 C CA . ILE A 1 111 ? -0.016 3.616 -17.141 1.00 77.94 111 ILE A CA 1
ATOM 865 C C . ILE A 1 111 ? 0.495 3.518 -18.576 1.00 77.94 111 ILE A C 1
ATOM 867 O O . ILE A 1 111 ? 1.561 2.946 -18.835 1.00 77.94 111 ILE A O 1
ATOM 871 N N . GLU A 1 112 ? -0.210 4.130 -19.519 1.00 69.38 112 GLU A N 1
ATOM 872 C CA . GLU A 1 112 ? 0.256 4.259 -20.901 1.00 69.38 112 GLU A CA 1
ATOM 873 C C . GLU A 1 112 ? 1.350 5.336 -21.001 1.00 69.38 112 GLU A C 1
ATOM 875 O O . GLU A 1 112 ? 1.344 6.315 -20.261 1.00 69.38 112 GLU A O 1
ATOM 880 N N . GLU A 1 113 ? 2.356 5.134 -21.856 1.00 65.12 113 GLU A N 1
ATOM 881 C CA . GLU A 1 113 ? 3.330 6.198 -22.140 1.00 65.12 113 GLU A CA 1
ATOM 882 C C . GLU A 1 113 ? 2.649 7.239 -23.042 1.00 65.12 113 GLU A C 1
ATOM 884 O O . GLU A 1 113 ? 2.229 6.874 -24.146 1.00 65.12 113 GLU A O 1
ATOM 889 N N . PRO A 1 114 ? 2.487 8.502 -22.605 1.00 62.38 114 PRO A N 1
ATOM 890 C CA . PRO A 1 114 ? 1.925 9.525 -23.469 1.00 62.38 114 PRO A CA 1
ATOM 891 C C . PRO A 1 114 ? 2.920 9.902 -24.581 1.00 62.38 114 PRO A C 1
ATOM 893 O O . PRO A 1 114 ? 4.132 9.732 -24.415 1.00 62.38 114 PRO A O 1
ATOM 896 N N . PRO A 1 115 ? 2.431 10.427 -25.718 1.00 54.59 115 PRO A N 1
ATOM 897 C CA . PRO A 1 115 ? 3.289 11.077 -26.708 1.00 54.59 115 PRO A CA 1
ATOM 898 C C . PRO A 1 115 ? 4.046 12.259 -26.071 1.00 54.59 115 PRO A C 1
ATOM 900 O O . PRO A 1 115 ? 3.511 12.912 -25.182 1.00 54.59 115 PRO A O 1
ATOM 903 N N . GLU A 1 116 ? 5.281 12.508 -26.525 1.00 53.41 116 GLU A N 1
ATOM 904 C CA . GLU A 1 116 ? 6.348 13.331 -25.900 1.00 53.41 116 GLU A CA 1
ATOM 905 C C . GLU A 1 116 ? 6.044 14.818 -25.588 1.00 53.41 116 GLU A C 1
ATOM 907 O O . GLU A 1 116 ? 6.949 15.554 -25.203 1.00 53.41 116 GLU A O 1
ATOM 912 N N . ASP A 1 117 ? 4.803 15.284 -25.685 1.00 49.03 117 ASP A N 1
ATOM 913 C CA . ASP A 1 117 ? 4.461 16.697 -25.545 1.00 49.03 117 ASP A CA 1
ATOM 914 C C . ASP A 1 117 ? 3.523 16.938 -24.355 1.00 49.03 117 ASP A C 1
ATOM 916 O O . ASP A 1 117 ? 2.312 16.937 -24.538 1.00 49.03 117 ASP A O 1
ATOM 920 N N . GLU A 1 118 ? 4.053 17.203 -23.153 1.00 49.91 118 GLU A N 1
ATOM 921 C CA . GLU A 1 118 ? 3.383 18.066 -22.162 1.00 49.91 118 GLU A CA 1
ATOM 922 C C . GLU A 1 118 ? 4.322 18.538 -21.029 1.00 49.91 118 GLU A C 1
ATOM 924 O O . GLU A 1 118 ? 5.384 17.975 -20.788 1.00 49.91 118 GLU A O 1
ATOM 929 N N . LYS A 1 119 ? 3.972 19.693 -20.448 1.00 55.75 119 LYS A N 1
ATOM 930 C CA . LYS A 1 119 ? 4.862 20.705 -19.843 1.00 55.75 119 LYS A CA 1
ATOM 931 C C . LYS A 1 119 ? 5.335 20.414 -18.414 1.00 55.75 119 LYS A C 1
ATOM 933 O O . LYS A 1 119 ? 4.594 19.885 -17.602 1.00 55.75 119 LYS A O 1
ATOM 938 N N . GLU A 1 120 ? 6.516 20.958 -18.106 1.00 54.06 120 GLU A N 1
ATOM 939 C CA . GLU A 1 120 ? 7.165 21.016 -16.789 1.00 54.06 120 GLU A CA 1
ATOM 940 C C . GLU A 1 120 ? 6.364 21.830 -15.741 1.00 54.06 120 GLU A C 1
ATOM 942 O O . GLU A 1 120 ? 6.213 23.050 -15.863 1.00 54.06 120 GLU A O 1
ATOM 947 N N . GLU A 1 121 ? 5.894 21.158 -14.684 1.00 55.47 121 GLU A N 1
ATOM 948 C CA . GLU A 1 121 ? 5.476 21.750 -13.395 1.00 55.47 121 GLU A CA 1
ATOM 949 C C . GLU A 1 121 ? 6.668 21.863 -12.410 1.00 55.47 121 GLU A C 1
ATOM 951 O O . GLU A 1 121 ? 7.783 21.410 -12.679 1.00 55.47 121 GLU A O 1
ATOM 956 N N . SER A 1 122 ? 6.464 22.511 -11.256 1.00 59.50 122 SER A N 1
ATOM 957 C CA . SER A 1 122 ? 7.541 22.892 -10.329 1.00 59.50 122 SER A CA 1
ATOM 958 C C . SER A 1 122 ? 7.972 21.763 -9.371 1.00 59.50 122 SER A C 1
ATOM 960 O O . SER A 1 122 ? 7.162 20.962 -8.914 1.00 59.50 122 SER A O 1
ATOM 962 N N . ALA A 1 123 ? 9.254 21.727 -8.977 1.00 61.16 123 ALA A N 1
ATOM 963 C CA . ALA A 1 123 ? 9.820 20.671 -8.117 1.00 61.16 123 ALA A CA 1
ATOM 964 C C . ALA A 1 123 ? 9.099 20.476 -6.760 1.00 61.16 123 ALA A C 1
ATOM 966 O O . ALA A 1 123 ? 9.016 19.353 -6.266 1.00 61.16 123 ALA A O 1
ATOM 967 N N . ASN A 1 124 ? 8.532 21.541 -6.178 1.00 62.72 124 ASN A N 1
ATOM 968 C CA . ASN A 1 124 ? 7.810 21.473 -4.899 1.00 62.72 124 ASN A CA 1
ATOM 969 C C . ASN A 1 124 ? 6.505 20.660 -4.996 1.00 62.72 124 ASN A C 1
ATOM 971 O O . ASN A 1 124 ? 6.087 20.035 -4.021 1.00 62.72 124 ASN A O 1
ATOM 975 N N . GLU A 1 125 ? 5.856 20.647 -6.162 1.00 78.06 125 GLU A N 1
ATOM 976 C CA . GLU A 1 125 ? 4.635 19.863 -6.382 1.00 78.06 125 GLU A CA 1
ATOM 977 C C . GLU A 1 125 ? 4.949 18.362 -6.430 1.00 78.06 125 GLU A C 1
ATOM 979 O O . GLU A 1 125 ? 4.164 17.550 -5.940 1.00 78.06 125 GLU A O 1
ATOM 984 N N . ILE A 1 126 ? 6.137 17.992 -6.918 1.00 80.69 126 ILE A N 1
ATOM 985 C CA . ILE A 1 126 ? 6.591 16.599 -7.023 1.00 80.69 126 ILE A CA 1
ATOM 986 C C . ILE A 1 126 ? 6.835 15.990 -5.640 1.00 80.69 126 ILE A C 1
ATOM 988 O O . ILE A 1 126 ? 6.397 14.868 -5.381 1.00 80.69 126 ILE A O 1
ATOM 992 N N . GLU A 1 127 ? 7.490 16.709 -4.726 1.00 84.25 127 GLU A N 1
ATOM 993 C CA . GLU A 1 127 ? 7.730 16.219 -3.359 1.00 84.25 127 GLU A CA 1
ATOM 994 C C . GLU A 1 127 ? 6.415 15.977 -2.603 1.00 84.25 127 GLU A C 1
ATOM 996 O O . GLU A 1 127 ? 6.229 14.929 -1.970 1.00 84.25 127 GLU A O 1
ATOM 1001 N N . ALA A 1 128 ? 5.467 16.913 -2.722 1.00 87.00 128 ALA A N 1
ATOM 1002 C CA . ALA A 1 128 ? 4.146 16.794 -2.115 1.00 87.00 128 ALA A CA 1
ATOM 1003 C C . ALA A 1 128 ? 3.355 15.612 -2.703 1.00 87.00 128 ALA A C 1
ATOM 1005 O O . ALA A 1 128 ? 2.813 14.801 -1.945 1.00 87.00 128 ALA A O 1
ATOM 1006 N N . LYS A 1 129 ? 3.339 15.462 -4.037 1.00 88.69 129 LYS A N 1
ATOM 1007 C CA . LYS A 1 129 ? 2.688 14.331 -4.722 1.00 88.69 129 LYS A CA 1
ATOM 1008 C C . LYS A 1 129 ? 3.340 12.994 -4.358 1.00 88.69 129 LYS A C 1
ATOM 1010 O O . LYS A 1 129 ? 2.622 12.040 -4.072 1.00 88.69 129 LYS A O 1
ATOM 1015 N N . THR A 1 130 ? 4.671 12.930 -4.262 1.00 89.62 130 THR A N 1
ATOM 1016 C CA . THR A 1 130 ? 5.401 11.716 -3.845 1.00 89.62 130 THR A CA 1
ATOM 1017 C C . THR A 1 130 ? 5.036 11.314 -2.418 1.00 89.62 130 THR A C 1
ATOM 1019 O O . THR A 1 130 ? 4.713 10.156 -2.159 1.00 89.62 130 THR A O 1
ATOM 1022 N N . THR A 1 131 ? 5.033 12.275 -1.490 1.00 90.62 131 THR A N 1
ATOM 1023 C CA . THR A 1 131 ? 4.657 12.033 -0.088 1.00 90.62 131 THR A CA 1
ATOM 1024 C C . THR A 1 131 ? 3.217 11.542 0.008 1.00 90.62 131 THR A C 1
ATOM 1026 O O . THR A 1 131 ? 2.930 10.551 0.681 1.00 90.62 131 THR A O 1
ATOM 1029 N N . ARG A 1 132 ? 2.307 12.183 -0.733 1.00 92.56 132 ARG A N 1
ATOM 1030 C CA . ARG A 1 132 ? 0.908 11.767 -0.809 1.00 92.56 132 ARG A CA 1
ATOM 1031 C C . ARG A 1 132 ? 0.766 10.345 -1.351 1.00 92.56 132 ARG A C 1
ATOM 1033 O O . ARG A 1 132 ? 0.019 9.549 -0.788 1.00 92.56 132 ARG A O 1
ATOM 1040 N N . LEU A 1 133 ? 1.507 10.014 -2.405 1.00 93.00 133 LEU A N 1
ATOM 1041 C CA . LEU A 1 133 ? 1.511 8.692 -3.018 1.00 93.00 133 LEU A CA 1
ATOM 1042 C C . LEU A 1 133 ? 1.990 7.614 -2.030 1.00 93.00 133 LEU A C 1
ATOM 1044 O O . LEU A 1 133 ? 1.350 6.571 -1.917 1.00 93.00 133 LEU A O 1
ATOM 1048 N N . ILE A 1 134 ? 3.045 7.887 -1.254 1.00 92.62 134 ILE A N 1
ATOM 1049 C CA . ILE A 1 134 ? 3.539 7.005 -0.181 1.00 92.62 134 ILE A CA 1
ATOM 1050 C C . ILE A 1 134 ? 2.434 6.708 0.840 1.00 92.62 134 ILE A C 1
ATOM 1052 O O . ILE A 1 134 ? 2.206 5.543 1.180 1.00 92.62 134 ILE A O 1
ATOM 1056 N N . GLU A 1 135 ? 1.724 7.736 1.315 1.00 93.56 135 GLU A N 1
ATOM 1057 C CA . GLU A 1 135 ? 0.646 7.567 2.296 1.00 93.56 135 GLU A CA 1
ATOM 1058 C C . GLU A 1 135 ? -0.533 6.763 1.737 1.00 93.56 135 GLU A C 1
ATOM 1060 O O . GLU A 1 135 ? -1.066 5.887 2.428 1.00 93.56 135 GLU A O 1
ATOM 1065 N N . LEU A 1 136 ? -0.936 7.045 0.493 1.00 96.12 136 LEU A N 1
ATOM 1066 C CA . LEU A 1 136 ? -2.033 6.349 -0.179 1.00 96.12 136 LEU A CA 1
ATOM 1067 C C . LEU A 1 136 ? -1.689 4.881 -0.418 1.00 96.12 136 LEU A C 1
ATOM 1069 O O . LEU A 1 136 ? -2.487 4.016 -0.070 1.00 96.12 136 LEU A O 1
ATOM 1073 N N . LEU A 1 137 ? -0.497 4.586 -0.942 1.00 96.19 137 LEU A N 1
ATOM 1074 C CA . LEU A 1 137 ? -0.039 3.218 -1.185 1.00 96.19 137 LEU A CA 1
ATOM 1075 C C . LEU A 1 137 ? 0.062 2.426 0.116 1.00 96.19 137 LEU A C 1
ATOM 1077 O O . LEU A 1 137 ? -0.457 1.316 0.201 1.00 96.19 137 LEU A O 1
ATOM 1081 N N . THR A 1 138 ? 0.674 3.010 1.149 1.00 94.06 138 THR A N 1
ATOM 1082 C CA . THR A 1 138 ? 0.798 2.353 2.456 1.00 94.06 138 THR A CA 1
ATOM 1083 C C . THR A 1 138 ? -0.582 2.091 3.056 1.00 94.06 138 THR A C 1
ATOM 1085 O O . THR A 1 138 ? -0.861 0.976 3.488 1.00 94.06 138 THR A O 1
ATOM 1088 N N . THR A 1 139 ? -1.487 3.077 3.008 1.00 95.25 139 THR A N 1
ATOM 1089 C CA . THR A 1 139 ? -2.874 2.905 3.469 1.00 95.25 139 THR A CA 1
ATOM 1090 C C . THR A 1 139 ? -3.597 1.826 2.667 1.00 95.25 139 THR A C 1
ATOM 1092 O O . THR A 1 139 ? -4.268 0.976 3.248 1.00 95.25 139 THR A O 1
ATOM 1095 N N . LEU A 1 140 ? -3.468 1.838 1.339 1.00 96.69 140 LEU A N 1
ATOM 1096 C CA . LEU A 1 140 ? -4.147 0.893 0.464 1.00 96.69 140 LEU A CA 1
ATOM 1097 C C . LEU A 1 140 ? -3.735 -0.539 0.793 1.00 96.69 140 LEU A C 1
ATOM 1099 O O . LEU A 1 140 ? -4.607 -1.377 1.007 1.00 96.69 140 LEU A O 1
ATOM 1103 N N . VAL A 1 141 ? -2.428 -0.807 0.880 1.00 95.69 141 VAL A N 1
ATOM 1104 C CA . VAL A 1 141 ? -1.916 -2.141 1.219 1.00 95.69 141 VAL A CA 1
ATOM 1105 C C . VAL A 1 141 ? -2.402 -2.573 2.598 1.00 95.69 141 VAL A C 1
ATOM 1107 O O . VAL A 1 141 ? -2.865 -3.703 2.746 1.00 95.69 141 VAL A O 1
ATOM 1110 N N . THR A 1 142 ? -2.385 -1.669 3.579 1.00 94.00 142 THR A N 1
ATOM 1111 C CA . THR A 1 142 ? -2.926 -1.928 4.920 1.00 94.00 142 THR A CA 1
ATOM 1112 C C . THR A 1 142 ? -4.401 -2.342 4.895 1.00 94.00 142 THR A C 1
ATOM 1114 O O . THR A 1 142 ? -4.808 -3.175 5.699 1.00 94.00 142 THR A O 1
ATOM 1117 N N . LEU A 1 143 ? -5.197 -1.804 3.966 1.00 95.00 143 LEU A N 1
ATOM 1118 C CA . LEU A 1 143 ? -6.627 -2.104 3.848 1.00 95.00 143 LEU A CA 1
ATOM 1119 C C . LEU A 1 143 ? -6.946 -3.367 3.037 1.00 95.00 143 LEU A C 1
ATOM 1121 O O . LEU A 1 143 ? -7.970 -3.998 3.286 1.00 95.00 143 LEU A O 1
ATOM 1125 N N . ILE A 1 144 ? -6.138 -3.709 2.028 1.00 96.06 144 ILE A N 1
ATOM 1126 C CA . ILE A 1 144 ? -6.443 -4.824 1.108 1.00 96.06 144 ILE A CA 1
ATOM 1127 C C . ILE A 1 144 ? -5.737 -6.134 1.480 1.00 96.06 144 ILE A C 1
ATOM 1129 O O . ILE A 1 144 ? -6.123 -7.197 0.986 1.00 96.06 144 ILE A O 1
ATOM 1133 N N . CYS A 1 145 ? -4.737 -6.080 2.356 1.00 95.00 145 CYS A N 1
ATOM 1134 C CA . CYS A 1 145 ? -3.990 -7.234 2.850 1.00 95.00 145 CYS A CA 1
ATOM 1135 C C . CYS A 1 145 ? -4.307 -7.507 4.324 1.00 95.00 145 CYS A C 1
ATOM 1137 O O . CYS A 1 145 ? -4.562 -6.576 5.083 1.00 95.00 145 CYS A O 1
ATOM 1139 N N . SER A 1 146 ? -4.239 -8.778 4.722 1.00 93.38 146 SER A N 1
ATOM 1140 C CA . SER A 1 146 ? -4.268 -9.170 6.133 1.00 93.38 146 SER A CA 1
ATOM 1141 C C . SER A 1 146 ? -2.850 -9.292 6.685 1.00 93.38 146 SER A C 1
ATOM 1143 O O . SER A 1 146 ? -1.914 -9.653 5.960 1.00 93.38 146 SER A O 1
ATOM 1145 N N . TRP A 1 147 ? -2.691 -9.000 7.972 1.00 91.25 147 TRP A N 1
ATOM 1146 C CA . TRP A 1 147 ? -1.400 -8.832 8.631 1.00 91.25 147 TRP A CA 1
ATOM 1147 C C . TRP A 1 147 ? -1.236 -9.783 9.816 1.00 91.25 147 TRP A C 1
ATOM 1149 O O . TRP A 1 147 ? -2.189 -10.095 10.521 1.00 91.25 147 TRP A O 1
ATOM 1159 N N . SER A 1 148 ? -0.009 -10.245 10.036 1.00 87.12 148 SER A N 1
ATOM 1160 C CA . SER A 1 148 ? 0.394 -11.031 11.204 1.00 87.12 148 SER A CA 1
ATOM 1161 C C . SER A 1 148 ? 1.872 -10.767 11.471 1.00 87.12 148 SER A C 1
ATOM 1163 O O . SER A 1 148 ? 2.684 -10.852 10.549 1.00 87.12 148 SER A O 1
ATOM 1165 N N . ASP A 1 149 ? 2.209 -10.390 12.706 1.00 83.00 149 ASP A N 1
ATOM 1166 C CA . ASP A 1 149 ? 3.581 -10.093 13.147 1.00 83.00 149 ASP A CA 1
ATOM 1167 C C . ASP A 1 149 ? 4.331 -9.118 12.217 1.00 83.00 149 ASP A C 1
ATOM 1169 O O . ASP A 1 149 ? 5.475 -9.343 11.821 1.00 83.00 149 ASP A O 1
ATOM 1173 N N . GLY A 1 150 ? 3.649 -8.043 11.803 1.00 78.62 150 GLY A N 1
ATOM 1174 C CA . GLY A 1 150 ? 4.201 -7.024 10.900 1.00 78.62 150 GLY A CA 1
ATOM 1175 C C . GLY A 1 150 ? 4.385 -7.472 9.443 1.00 78.62 150 GLY A C 1
ATOM 1176 O O . GLY A 1 150 ? 4.912 -6.716 8.631 1.00 78.62 150 GLY A O 1
ATOM 1177 N N . MET A 1 151 ? 3.941 -8.678 9.085 1.00 85.94 151 MET A N 1
ATOM 1178 C CA . MET A 1 151 ? 4.045 -9.236 7.737 1.00 85.94 151 MET A CA 1
ATOM 1179 C C . MET A 1 151 ? 2.672 -9.441 7.106 1.00 85.94 151 MET A C 1
ATOM 1181 O O . MET A 1 151 ? 1.679 -9.660 7.798 1.00 85.94 151 MET A O 1
ATOM 1185 N N . ILE A 1 152 ? 2.625 -9.468 5.772 1.00 92.06 152 ILE A N 1
ATOM 1186 C CA . ILE A 1 152 ? 1.405 -9.856 5.064 1.00 92.06 152 ILE A CA 1
ATOM 1187 C C . ILE A 1 152 ? 1.175 -11.364 5.238 1.00 92.06 152 ILE A C 1
ATOM 1189 O O . ILE A 1 152 ? 1.984 -12.201 4.813 1.00 92.06 152 ILE A O 1
ATOM 1193 N N . ALA A 1 153 ? 0.037 -11.706 5.839 1.00 91.94 153 ALA A N 1
ATOM 1194 C CA . ALA A 1 153 ? -0.435 -13.074 6.034 1.00 91.94 153 ALA A CA 1
ATOM 1195 C C . ALA A 1 153 ? -1.307 -13.558 4.864 1.00 91.94 153 ALA A C 1
ATOM 1197 O O . ALA A 1 153 ? -1.334 -14.751 4.554 1.00 91.94 153 ALA A O 1
ATOM 1198 N N . GLY A 1 154 ? -1.992 -12.636 4.185 1.00 93.62 154 GLY A N 1
ATOM 1199 C CA . GLY A 1 154 ? -2.873 -12.949 3.069 1.00 93.62 154 GLY A CA 1
ATOM 1200 C C . GLY A 1 154 ? -3.610 -11.726 2.528 1.00 93.62 154 GLY A C 1
ATOM 1201 O O . GLY A 1 154 ? -3.159 -10.590 2.651 1.00 93.62 154 GLY A O 1
ATOM 1202 N N . ILE A 1 155 ? -4.749 -11.981 1.890 1.00 95.50 155 ILE A N 1
ATOM 1203 C CA . ILE A 1 155 ? -5.656 -10.944 1.386 1.00 95.50 155 ILE A CA 1
ATOM 1204 C C . ILE A 1 155 ? -6.699 -10.677 2.472 1.00 95.50 155 ILE A C 1
ATOM 1206 O O . ILE A 1 155 ? -7.234 -11.631 3.041 1.00 95.50 155 ILE A O 1
ATOM 1210 N N . SER A 1 156 ? -6.999 -9.403 2.730 1.00 93.75 156 SER A N 1
ATOM 1211 C CA . SER A 1 156 ? -8.009 -9.015 3.716 1.00 93.75 156 SER A CA 1
ATOM 1212 C C . SER A 1 156 ? -9.384 -9.581 3.348 1.00 93.75 156 SER A C 1
ATOM 1214 O O . SER A 1 156 ? -9.775 -9.577 2.174 1.00 93.75 156 SER A O 1
ATOM 1216 N N . LYS A 1 157 ? -10.156 -10.030 4.346 1.00 90.00 157 LYS A N 1
ATOM 1217 C CA . LYS A 1 157 ? -11.525 -10.543 4.128 1.00 90.00 157 LYS A CA 1
ATOM 1218 C C . LYS A 1 157 ? -12.456 -9.476 3.555 1.00 90.00 157 LYS A C 1
ATOM 1220 O O . LYS A 1 157 ? -13.368 -9.801 2.797 1.00 90.00 157 LYS A O 1
ATOM 1225 N N . VAL A 1 158 ? -12.205 -8.215 3.904 1.00 89.00 158 VAL A N 1
ATOM 1226 C CA . VAL A 1 158 ? -12.99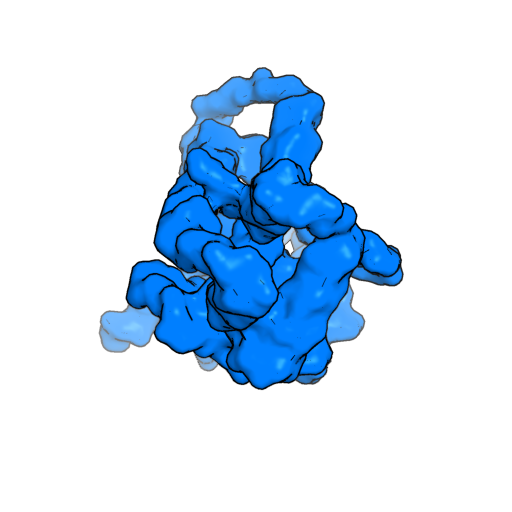0 -7.050 3.479 1.00 89.00 158 VAL A CA 1
ATOM 1227 C C . VAL A 1 158 ? -12.420 -6.373 2.227 1.00 89.00 158 VAL A C 1
ATOM 1229 O O . VAL A 1 158 ? -12.898 -5.312 1.826 1.00 89.00 158 VAL A O 1
ATOM 1232 N N . CYS A 1 159 ? -11.420 -6.984 1.577 1.00 93.69 159 CYS A N 1
ATOM 1233 C CA . CYS A 1 159 ? -10.856 -6.485 0.327 1.00 93.69 159 CYS A CA 1
ATOM 1234 C C . CYS A 1 159 ? -11.937 -6.427 -0.778 1.00 93.69 159 CYS A C 1
ATOM 1236 O O . CYS A 1 159 ? -12.540 -7.462 -1.098 1.00 93.69 159 CYS A O 1
ATOM 1238 N N . PRO A 1 160 ? -12.173 -5.253 -1.402 1.00 94.31 160 PRO A N 1
ATOM 1239 C CA . PRO A 1 160 ? -13.109 -5.132 -2.515 1.00 94.31 160 PRO A CA 1
ATOM 1240 C C . PRO A 1 160 ? -12.720 -6.030 -3.692 1.00 94.31 160 PRO A C 1
ATOM 1242 O O . PRO A 1 160 ? -11.541 -6.146 -4.021 1.00 94.31 160 PRO A O 1
ATOM 1245 N N . GLU A 1 161 ? -13.709 -6.612 -4.381 1.00 94.25 161 GLU A N 1
ATOM 1246 C CA . GLU A 1 161 ? -13.465 -7.541 -5.499 1.00 94.25 161 GLU A CA 1
ATOM 1247 C C . GLU A 1 161 ? -12.573 -6.930 -6.588 1.00 94.25 161 GLU A C 1
ATOM 1249 O O . GLU A 1 161 ? -11.671 -7.595 -7.094 1.00 94.25 161 GLU A O 1
ATOM 1254 N N . SER A 1 162 ? -12.760 -5.638 -6.877 1.00 94.25 162 SER A N 1
ATOM 1255 C CA . SER A 1 162 ? -11.976 -4.886 -7.862 1.00 94.25 162 SER A CA 1
ATOM 1256 C C . SER A 1 162 ? -10.480 -4.797 -7.540 1.00 94.25 162 SER A C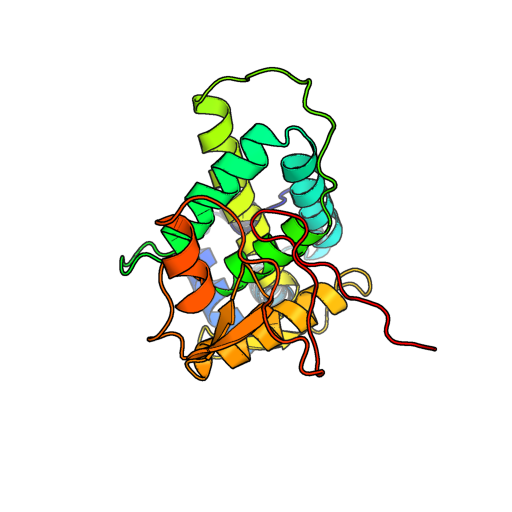 1
ATOM 1258 O O . SER A 1 162 ? -9.695 -4.519 -8.436 1.00 94.25 162 SER A O 1
ATOM 1260 N N . LEU A 1 163 ? -10.077 -5.024 -6.286 1.00 96.12 163 LEU A N 1
ATOM 1261 C CA . LEU A 1 163 ? -8.690 -4.906 -5.819 1.00 96.12 163 LEU A CA 1
ATOM 1262 C C . LEU A 1 163 ? -8.080 -6.247 -5.390 1.00 96.12 163 LEU A C 1
ATOM 1264 O O . LEU A 1 163 ? -6.911 -6.298 -5.001 1.00 96.12 163 LEU A O 1
ATOM 1268 N N . LYS A 1 164 ? -8.830 -7.355 -5.482 1.00 94.88 164 LYS A N 1
ATOM 1269 C CA . LYS A 1 164 ? -8.339 -8.677 -5.062 1.00 94.88 164 LYS A CA 1
ATOM 1270 C C . LYS A 1 164 ? -7.152 -9.166 -5.882 1.00 94.88 164 LYS A C 1
ATOM 1272 O O . LYS A 1 164 ? -6.291 -9.851 -5.331 1.00 94.88 164 LYS A O 1
ATOM 1277 N N . GLU A 1 165 ? -7.090 -8.849 -7.176 1.00 92.94 165 GLU A N 1
ATOM 1278 C CA . GLU A 1 165 ? -5.931 -9.226 -7.995 1.00 92.94 165 GLU A CA 1
ATOM 1279 C C . GLU A 1 165 ? -4.690 -8.425 -7.595 1.00 92.94 165 GLU A C 1
ATOM 1281 O O . GLU A 1 165 ? -3.645 -9.024 -7.343 1.00 92.94 165 GLU A O 1
ATOM 1286 N N . THR A 1 166 ? -4.821 -7.110 -7.409 1.00 93.94 166 THR A N 1
ATOM 1287 C CA . THR A 1 166 ? -3.747 -6.250 -6.893 1.00 93.94 166 THR A CA 1
ATOM 1288 C C . THR A 1 166 ? -3.225 -6.771 -5.549 1.00 93.94 166 THR A C 1
ATOM 1290 O O . THR A 1 166 ? -2.027 -7.021 -5.406 1.00 93.94 166 THR A O 1
ATOM 1293 N N . ALA A 1 167 ? -4.117 -7.057 -4.591 1.00 95.69 167 ALA A N 1
ATOM 1294 C CA . ALA A 1 167 ? -3.754 -7.627 -3.290 1.00 95.69 167 ALA A CA 1
ATOM 1295 C C . ALA A 1 167 ? -3.037 -8.984 -3.420 1.00 95.69 167 ALA A C 1
ATOM 1297 O O . ALA A 1 167 ? -2.034 -9.242 -2.752 1.00 95.69 167 ALA A O 1
ATOM 1298 N N . ARG A 1 168 ? -3.503 -9.853 -4.328 1.00 94.94 168 ARG A N 1
ATOM 1299 C CA . ARG A 1 168 ? -2.882 -11.156 -4.610 1.00 94.94 168 ARG A CA 1
ATOM 1300 C C . ARG A 1 168 ? -1.473 -11.012 -5.177 1.00 94.94 168 ARG A C 1
ATOM 1302 O O . ARG A 1 168 ? -0.596 -11.803 -4.821 1.00 94.94 168 ARG A O 1
ATOM 1309 N N . ILE A 1 169 ? -1.251 -10.045 -6.063 1.00 92.12 169 ILE A N 1
ATOM 1310 C CA . ILE A 1 169 ? 0.064 -9.766 -6.645 1.00 92.12 169 ILE A CA 1
ATOM 1311 C C . ILE A 1 169 ? 1.014 -9.238 -5.571 1.00 92.12 169 ILE A C 1
ATOM 1313 O O . ILE A 1 169 ? 2.122 -9.765 -5.450 1.00 92.12 169 ILE A O 1
ATOM 1317 N N . ILE A 1 170 ? 0.566 -8.281 -4.753 1.00 94.06 170 ILE A N 1
ATOM 1318 C CA . ILE A 1 170 ? 1.342 -7.740 -3.628 1.00 94.06 170 ILE A CA 1
ATOM 1319 C C . ILE A 1 170 ? 1.734 -8.863 -2.665 1.00 94.06 170 ILE A C 1
ATOM 1321 O O . ILE A 1 170 ? 2.918 -9.036 -2.391 1.00 94.06 170 ILE A O 1
ATOM 1325 N N . PHE A 1 171 ? 0.777 -9.692 -2.236 1.00 94.50 171 PHE A N 1
ATOM 1326 C CA . PHE A 1 171 ? 1.044 -10.829 -1.353 1.00 94.50 171 PHE A CA 1
ATOM 1327 C C . PHE A 1 171 ? 2.070 -11.807 -1.945 1.00 94.50 171 PHE A C 1
ATOM 1329 O O . PHE A 1 171 ? 2.987 -12.250 -1.257 1.00 94.50 171 PHE A O 1
ATOM 1336 N N . ARG A 1 172 ? 1.953 -12.145 -3.236 1.00 91.56 172 ARG A N 1
ATOM 1337 C CA . ARG A 1 172 ? 2.910 -13.039 -3.910 1.00 91.56 172 ARG A CA 1
ATOM 1338 C C . ARG A 1 172 ? 4.312 -12.435 -3.982 1.00 91.56 172 ARG A C 1
ATOM 1340 O O . ARG A 1 172 ? 5.278 -13.162 -3.755 1.00 91.56 172 ARG A O 1
ATOM 1347 N N . ARG A 1 173 ? 4.422 -11.141 -4.301 1.00 91.50 173 ARG A N 1
ATOM 1348 C CA . ARG A 1 173 ? 5.704 -10.420 -4.360 1.00 91.50 173 ARG A CA 1
ATOM 1349 C C . ARG A 1 173 ? 6.348 -10.323 -2.981 1.00 91.50 173 ARG A C 1
ATOM 1351 O O . ARG A 1 173 ? 7.523 -10.646 -2.856 1.00 91.50 173 ARG A O 1
ATOM 1358 N N . ASP A 1 174 ? 5.567 -10.008 -1.953 1.00 91.50 174 ASP A N 1
ATOM 1359 C CA . ASP A 1 174 ? 6.018 -10.007 -0.560 1.00 91.50 174 ASP A CA 1
ATOM 1360 C C . ASP A 1 174 ? 6.555 -11.380 -0.128 1.00 91.50 174 ASP A C 1
ATOM 1362 O O . ASP A 1 174 ? 7.639 -11.484 0.445 1.00 91.50 174 ASP A O 1
ATOM 1366 N N . ARG A 1 175 ? 5.857 -12.465 -0.485 1.00 91.50 175 ARG A N 1
ATOM 1367 C CA . ARG A 1 175 ? 6.303 -13.828 -0.165 1.00 91.50 175 ARG A CA 1
ATOM 1368 C C . ARG A 1 175 ? 7.606 -14.217 -0.868 1.00 91.50 175 ARG A C 1
ATOM 1370 O O . ARG A 1 175 ? 8.400 -14.956 -0.294 1.00 91.50 175 ARG A O 1
ATOM 1377 N N . LEU A 1 176 ? 7.812 -13.759 -2.106 1.00 90.62 176 LEU A N 1
ATOM 1378 C CA . LEU A 1 176 ? 9.075 -13.946 -2.829 1.00 90.62 176 LEU A CA 1
ATOM 1379 C C . LEU A 1 176 ? 10.199 -13.145 -2.172 1.00 90.62 176 LEU A C 1
ATOM 1381 O O . LEU A 1 176 ? 11.255 -13.709 -1.896 1.00 90.62 176 LEU A O 1
ATOM 1385 N N . TYR A 1 177 ? 9.938 -11.877 -1.858 1.00 89.56 177 TYR A N 1
ATOM 1386 C CA . TYR A 1 177 ? 10.894 -10.989 -1.203 1.00 89.56 177 TYR A CA 1
ATOM 1387 C C . TYR A 1 177 ? 11.383 -11.561 0.129 1.00 89.56 177 TYR A C 1
ATOM 1389 O O . TYR A 1 177 ? 12.587 -11.697 0.341 1.00 89.56 177 TYR A O 1
ATOM 1397 N N . ARG A 1 178 ? 10.462 -12.039 0.974 1.00 88.19 178 ARG A N 1
ATOM 1398 C CA . ARG A 1 178 ? 10.800 -12.722 2.235 1.00 88.19 178 ARG A CA 1
ATOM 1399 C C . ARG A 1 178 ? 11.581 -14.024 2.051 1.00 88.19 178 ARG A C 1
ATOM 1401 O O . ARG A 1 178 ? 12.304 -14.429 2.954 1.00 88.19 178 ARG A O 1
ATOM 1408 N N . ALA A 1 179 ? 11.462 -14.677 0.897 1.00 90.06 179 ALA A N 1
ATOM 1409 C CA . ALA A 1 179 ? 12.259 -15.851 0.548 1.00 90.06 179 ALA A CA 1
ATOM 1410 C C . ALA A 1 179 ? 13.649 -15.494 -0.023 1.00 90.06 179 ALA A C 1
ATOM 1412 O O . ALA A 1 179 ? 14.351 -16.383 -0.502 1.00 90.06 179 ALA A O 1
ATOM 1413 N N . GLY A 1 180 ? 14.041 -14.213 -0.008 1.00 89.62 180 GLY A N 1
ATOM 1414 C CA . GLY A 1 180 ? 15.294 -13.729 -0.593 1.00 89.62 180 GLY A CA 1
ATOM 1415 C C . GLY A 1 180 ? 15.259 -13.642 -2.120 1.00 89.62 180 GLY A C 1
ATOM 1416 O O . GLY A 1 180 ? 16.309 -13.622 -2.760 1.00 89.62 180 GLY A O 1
ATOM 1417 N N . LEU A 1 181 ? 14.066 -13.620 -2.724 1.00 91.62 181 LEU A N 1
ATOM 1418 C CA . LEU A 1 181 ? 13.875 -13.570 -4.171 1.00 91.62 181 LEU A CA 1
ATOM 1419 C C . LEU A 1 181 ? 13.279 -12.231 -4.608 1.00 91.62 181 LEU A C 1
ATOM 1421 O O . LEU A 1 181 ? 12.422 -11.652 -3.949 1.00 91.62 181 LEU A O 1
ATOM 1425 N N . TRP A 1 182 ? 13.681 -11.772 -5.783 1.00 88.81 182 TRP A N 1
ATOM 1426 C CA . TRP A 1 182 ? 13.255 -10.518 -6.381 1.00 88.81 182 TRP A CA 1
ATOM 1427 C C . TRP A 1 182 ? 12.763 -10.721 -7.809 1.00 88.81 182 TRP A C 1
ATOM 1429 O O . TRP A 1 182 ? 13.312 -11.538 -8.543 1.00 88.81 182 TRP A O 1
ATOM 1439 N N . ILE A 1 183 ? 11.762 -9.947 -8.230 1.00 86.88 183 ILE A N 1
ATOM 1440 C CA . ILE A 1 183 ? 11.336 -9.878 -9.631 1.00 86.88 183 ILE A CA 1
ATOM 1441 C C . ILE A 1 183 ? 12.002 -8.658 -10.259 1.00 86.88 183 ILE A C 1
ATOM 1443 O O . ILE A 1 183 ? 11.645 -7.530 -9.933 1.00 86.88 183 ILE A O 1
ATOM 1447 N N . CYS A 1 184 ? 12.948 -8.879 -11.172 1.00 84.12 184 CYS A N 1
ATOM 1448 C CA . CYS A 1 184 ? 13.634 -7.800 -11.879 1.00 84.12 184 CYS A CA 1
ATOM 1449 C C . CYS A 1 184 ? 12.623 -6.827 -12.507 1.00 84.12 184 CYS A C 1
ATOM 1451 O O . CYS A 1 184 ? 11.837 -7.230 -13.366 1.00 84.12 184 CYS A O 1
ATOM 1453 N N . ILE A 1 185 ? 12.695 -5.542 -12.141 1.00 81.94 185 ILE A N 1
ATOM 1454 C CA . ILE A 1 185 ? 11.747 -4.516 -12.619 1.00 81.94 185 ILE A CA 1
ATOM 1455 C C . ILE A 1 185 ? 11.847 -4.253 -14.128 1.00 81.94 185 ILE A C 1
ATOM 1457 O O . ILE A 1 185 ? 10.949 -3.665 -14.720 1.00 81.94 185 ILE A O 1
ATOM 1461 N N . SER A 1 186 ? 12.952 -4.677 -14.749 1.00 79.94 186 SER A N 1
ATOM 1462 C CA . SER A 1 186 ? 13.217 -4.495 -16.176 1.00 79.94 186 SER A CA 1
ATOM 1463 C C . SER A 1 186 ? 12.716 -5.679 -17.006 1.00 79.94 186 SER A C 1
ATOM 1465 O O . SER A 1 186 ? 11.966 -5.481 -17.951 1.00 79.94 186 SER A O 1
ATOM 1467 N N . CYS A 1 187 ? 13.096 -6.915 -16.665 1.00 79.88 187 CYS A N 1
ATOM 1468 C CA . CYS A 1 187 ? 12.802 -8.097 -17.492 1.00 79.88 187 CYS A CA 1
ATOM 1469 C C . CYS A 1 187 ? 11.820 -9.097 -16.867 1.00 79.88 187 CYS A C 1
ATOM 1471 O O . CYS A 1 187 ? 11.553 -10.137 -17.459 1.00 79.88 187 CYS A O 1
ATOM 1473 N N . GLY A 1 188 ? 11.329 -8.847 -15.652 1.00 79.50 188 GLY A N 1
ATOM 1474 C CA . GLY A 1 188 ? 10.386 -9.733 -14.965 1.00 79.50 188 GLY A CA 1
ATOM 1475 C C . GLY A 1 188 ? 10.970 -11.063 -14.471 1.00 79.50 188 GLY A C 1
ATOM 1476 O O . GLY A 1 188 ? 10.239 -11.864 -13.892 1.00 79.50 188 GLY A O 1
ATOM 1477 N N . LYS A 1 189 ? 12.272 -11.324 -14.660 1.00 83.12 189 LYS A N 1
ATOM 1478 C CA . LYS A 1 189 ? 12.917 -12.558 -14.183 1.00 83.12 189 LYS A CA 1
ATOM 1479 C C . LYS A 1 189 ? 13.006 -12.585 -12.659 1.00 83.12 189 LYS A C 1
ATOM 1481 O O . LYS A 1 189 ? 13.386 -11.590 -12.041 1.00 83.12 189 LYS A O 1
ATOM 1486 N N . ILE A 1 190 ? 12.716 -13.749 -12.076 1.00 87.25 190 ILE A N 1
ATOM 1487 C CA . ILE A 1 190 ? 12.938 -14.010 -10.652 1.00 87.25 190 ILE A CA 1
ATOM 1488 C C . ILE A 1 190 ? 14.428 -14.276 -10.434 1.00 87.25 190 ILE A C 1
ATOM 1490 O O . ILE A 1 190 ? 15.010 -15.145 -11.083 1.00 87.25 190 ILE A O 1
ATOM 1494 N N . VAL A 1 191 ? 15.042 -13.530 -9.524 1.00 89.25 191 VAL A N 1
ATOM 1495 C CA . VAL A 1 191 ? 16.464 -13.613 -9.180 1.00 89.25 191 VAL A CA 1
ATOM 1496 C C . VAL A 1 191 ? 16.651 -13.579 -7.668 1.00 89.25 191 VAL A C 1
ATOM 1498 O O . VAL A 1 191 ? 15.746 -13.202 -6.935 1.00 89.25 191 VAL A O 1
ATOM 1501 N N . ASP A 1 192 ? 17.824 -13.981 -7.193 1.00 87.31 192 ASP A N 1
ATOM 1502 C CA . ASP A 1 192 ? 18.221 -13.778 -5.797 1.00 87.31 192 ASP A CA 1
ATOM 1503 C C . ASP A 1 192 ? 18.354 -12.275 -5.521 1.00 87.31 192 ASP A C 1
ATOM 1505 O O . ASP A 1 192 ? 18.992 -11.567 -6.308 1.00 87.31 192 ASP A O 1
ATOM 1509 N N . PHE A 1 193 ? 17.760 -11.794 -4.429 1.00 83.31 193 PHE A N 1
ATOM 1510 C CA . PHE A 1 193 ? 17.785 -10.383 -4.044 1.00 83.31 193 PHE A CA 1
ATOM 1511 C C . PHE A 1 193 ? 19.221 -9.856 -3.906 1.00 83.31 193 PHE A C 1
ATOM 1513 O O . PHE A 1 193 ? 19.527 -8.773 -4.403 1.00 83.31 193 PHE A O 1
ATOM 1520 N N . ASN A 1 194 ? 20.141 -10.668 -3.375 1.00 84.19 194 ASN A N 1
ATOM 1521 C CA . ASN A 1 194 ? 21.551 -10.289 -3.209 1.00 84.19 194 ASN A CA 1
ATOM 1522 C C . ASN A 1 194 ? 22.309 -10.168 -4.541 1.00 84.19 194 ASN A C 1
ATOM 1524 O O . ASN A 1 194 ? 23.441 -9.693 -4.582 1.00 84.19 194 ASN A O 1
ATOM 1528 N N . LYS A 1 195 ? 21.706 -10.632 -5.641 1.00 84.06 195 LYS A N 1
ATOM 1529 C CA . LYS A 1 195 ? 22.244 -10.518 -7.004 1.00 84.06 195 LYS A CA 1
ATOM 1530 C C . LYS A 1 195 ? 21.568 -9.398 -7.793 1.00 84.06 195 LYS A C 1
ATOM 1532 O O . LYS A 1 195 ? 21.696 -9.357 -9.022 1.00 84.06 195 LYS A O 1
ATOM 1537 N N . THR A 1 196 ? 20.827 -8.527 -7.112 1.00 82.62 196 THR A N 1
ATOM 1538 C CA . THR A 1 196 ? 20.197 -7.359 -7.720 1.00 82.62 196 THR A CA 1
ATOM 1539 C C . THR A 1 196 ? 21.033 -6.105 -7.501 1.00 82.62 196 THR A C 1
ATOM 1541 O O . THR A 1 196 ? 21.723 -5.960 -6.498 1.00 82.62 196 THR A O 1
ATOM 1544 N N . SER A 1 197 ? 20.982 -5.192 -8.465 1.00 81.69 197 SER A N 1
ATOM 1545 C CA . SER A 1 197 ? 21.536 -3.845 -8.349 1.00 81.69 197 SER A CA 1
ATOM 1546 C C . SER A 1 197 ? 20.499 -2.865 -8.880 1.00 81.69 197 SER A C 1
ATOM 1548 O O . SER A 1 197 ? 19.976 -3.064 -9.979 1.00 81.69 197 SER A O 1
ATOM 1550 N N . GLY A 1 198 ? 20.127 -1.867 -8.072 1.00 75.88 198 GLY A N 1
ATOM 1551 C CA . GLY A 1 198 ? 19.042 -0.939 -8.411 1.00 75.88 198 GLY A CA 1
ATOM 1552 C C . GLY A 1 198 ? 17.727 -1.656 -8.737 1.00 75.88 198 GLY A C 1
ATOM 1553 O O . GLY A 1 198 ? 17.053 -1.287 -9.695 1.00 75.88 198 GLY A O 1
ATOM 1554 N N . LEU A 1 199 ? 17.404 -2.732 -8.002 1.00 82.88 199 LEU A N 1
ATOM 1555 C CA . LEU A 1 199 ? 16.212 -3.571 -8.210 1.00 82.88 199 LEU A CA 1
ATOM 1556 C C . LEU A 1 199 ? 16.165 -4.289 -9.580 1.00 82.88 199 LEU A C 1
ATOM 1558 O O . LEU A 1 199 ? 15.117 -4.771 -10.025 1.00 82.88 199 LEU A O 1
ATOM 1562 N N . MET A 1 200 ? 17.302 -4.402 -10.267 1.00 85.75 200 MET A N 1
ATOM 1563 C CA . MET A 1 200 ? 17.441 -5.110 -11.541 1.00 85.75 200 MET A CA 1
ATOM 1564 C C . MET A 1 200 ? 18.376 -6.309 -11.402 1.00 85.75 200 MET A C 1
ATOM 1566 O O . MET A 1 200 ? 19.285 -6.309 -10.577 1.00 85.75 200 MET A O 1
ATOM 1570 N N . CYS A 1 201 ? 18.165 -7.347 -12.217 1.00 87.12 201 CYS A N 1
ATOM 1571 C CA . CYS A 1 201 ? 19.118 -8.451 -12.314 1.00 87.12 201 CYS A CA 1
ATOM 1572 C C . CYS A 1 201 ? 20.431 -7.984 -12.957 1.00 87.12 201 CYS A C 1
ATOM 1574 O O . CYS A 1 201 ? 20.429 -7.031 -13.738 1.00 87.12 201 CYS A O 1
ATOM 1576 N N . SER A 1 202 ? 21.524 -8.708 -12.697 1.00 86.06 202 SER A N 1
ATOM 1577 C CA . SER A 1 202 ? 22.861 -8.387 -13.219 1.00 86.06 202 SER A CA 1
ATOM 1578 C C . SER A 1 202 ? 22.893 -8.133 -14.732 1.00 86.06 202 SER A C 1
ATOM 1580 O O . SER A 1 202 ? 23.536 -7.197 -15.188 1.00 86.06 202 SER A O 1
ATOM 1582 N N . GLN A 1 203 ? 22.143 -8.910 -15.518 1.00 85.06 203 GLN A N 1
ATOM 1583 C CA . GLN A 1 203 ? 22.054 -8.728 -16.973 1.00 85.06 203 GLN A CA 1
ATOM 1584 C C . GLN A 1 203 ? 21.459 -7.364 -17.353 1.00 85.06 203 GLN A C 1
ATOM 1586 O O . GLN A 1 203 ? 21.976 -6.680 -18.232 1.00 85.06 203 GLN A O 1
ATOM 1591 N N . CYS A 1 204 ? 20.377 -6.957 -16.684 1.00 82.88 204 CYS A N 1
ATOM 1592 C CA . CYS A 1 204 ? 19.714 -5.685 -16.953 1.00 82.88 204 CYS A CA 1
ATOM 1593 C C . CYS A 1 204 ? 20.483 -4.493 -16.378 1.00 82.88 204 CYS A C 1
ATOM 1595 O O . CYS A 1 204 ? 20.469 -3.433 -16.994 1.00 82.88 204 CYS A O 1
ATOM 1597 N N . SER A 1 205 ? 21.153 -4.655 -15.233 1.00 80.19 205 SER A N 1
ATOM 1598 C CA . SER A 1 205 ? 21.955 -3.585 -14.635 1.00 80.19 205 SER A CA 1
ATOM 1599 C C . SER A 1 205 ? 23.233 -3.315 -15.432 1.00 80.19 205 SER A C 1
ATOM 1601 O O . SER A 1 205 ? 23.587 -2.160 -15.639 1.00 80.19 205 SER A O 1
ATOM 1603 N N . SER A 1 206 ? 23.913 -4.359 -15.922 1.00 76.00 206 SER A N 1
ATOM 1604 C CA . SER A 1 206 ? 25.143 -4.213 -16.715 1.00 76.00 206 SER A CA 1
ATOM 1605 C C . SER A 1 206 ? 24.894 -3.590 -18.092 1.00 76.00 206 SER A C 1
ATOM 1607 O O . SER A 1 206 ? 25.742 -2.854 -18.583 1.00 76.00 206 SER A O 1
ATOM 1609 N N . GLY A 1 207 ? 23.717 -3.812 -18.687 1.00 60.00 207 GLY A N 1
ATOM 1610 C CA . GLY A 1 207 ? 23.332 -3.220 -19.974 1.00 60.00 207 GLY A CA 1
ATOM 1611 C C . GLY A 1 207 ? 22.996 -1.722 -19.938 1.00 60.00 207 GLY A C 1
ATOM 1612 O O . GLY A 1 207 ? 22.650 -1.169 -20.974 1.00 60.00 207 GLY A O 1
ATOM 1613 N N . LEU A 1 208 ? 23.058 -1.063 -18.774 1.00 56.31 208 LEU A N 1
ATOM 1614 C CA . LEU A 1 208 ? 22.884 0.393 -18.654 1.00 56.31 208 LEU A CA 1
ATOM 1615 C C . LEU A 1 208 ? 24.205 1.167 -18.814 1.00 56.31 208 LEU A C 1
ATOM 1617 O O . LEU A 1 208 ? 24.167 2.373 -19.043 1.00 56.31 208 LEU A O 1
ATOM 1621 N N . GLY A 1 209 ? 25.356 0.492 -18.685 1.00 45.62 209 GLY A N 1
ATOM 1622 C CA . GLY A 1 209 ? 26.687 1.094 -18.842 1.00 45.62 209 GLY A CA 1
ATOM 1623 C C . GLY A 1 209 ? 27.204 1.103 -20.282 1.00 45.62 209 GLY A C 1
ATOM 1624 O O . GLY A 1 209 ? 27.973 1.989 -20.643 1.00 45.62 209 GLY A O 1
ATOM 1625 N N . ASP A 1 210 ? 26.735 0.169 -21.110 1.00 38.50 210 ASP A N 1
ATOM 1626 C CA . ASP A 1 210 ? 27.073 0.081 -22.528 1.00 38.50 210 ASP A CA 1
ATOM 1627 C C . ASP A 1 210 ? 25.864 0.493 -23.366 1.00 38.50 210 ASP A C 1
ATOM 1629 O O . ASP A 1 210 ? 24.767 -0.053 -23.255 1.00 38.50 210 ASP A O 1
ATOM 1633 N N . SER A 1 211 ? 26.056 1.514 -24.192 1.00 40.47 211 SER A N 1
ATOM 1634 C CA . SER A 1 211 ? 25.027 2.035 -25.084 1.00 40.47 211 SER A CA 1
ATOM 1635 C C . SER A 1 211 ? 24.517 0.943 -26.041 1.00 40.47 211 SER A C 1
ATOM 1637 O O . SER A 1 211 ? 25.312 0.222 -26.634 1.00 40.47 211 SER A O 1
ATOM 1639 N N . PHE A 1 212 ? 23.197 0.927 -26.254 1.00 38.44 212 PHE A N 1
ATOM 1640 C CA . PHE A 1 212 ? 22.422 0.097 -27.190 1.00 38.44 212 PHE A CA 1
ATOM 1641 C C . PHE A 1 212 ? 22.124 -1.359 -26.778 1.00 38.44 212 PHE A C 1
ATOM 1643 O O . PHE A 1 212 ? 22.992 -2.204 -26.598 1.00 38.44 212 PHE A O 1
ATOM 1650 N N . LEU A 1 213 ? 20.814 -1.636 -26.718 1.00 41.34 213 LEU A N 1
ATOM 1651 C CA . LEU A 1 213 ? 20.164 -2.946 -26.623 1.00 41.34 213 LEU A CA 1
ATOM 1652 C C . LEU A 1 213 ? 20.929 -4.058 -27.373 1.00 41.34 213 LEU A C 1
ATOM 1654 O O . LEU A 1 213 ? 21.059 -3.967 -28.596 1.00 41.34 213 LEU A O 1
ATOM 1658 N N . PRO A 1 214 ? 21.295 -5.179 -26.726 1.00 35.34 214 PRO A N 1
ATOM 1659 C CA . PRO A 1 214 ? 21.513 -6.416 -27.448 1.00 35.34 214 PRO A CA 1
ATOM 1660 C C . PRO A 1 214 ? 20.145 -7.052 -27.707 1.00 35.34 214 PRO A C 1
ATOM 1662 O O . PRO A 1 214 ? 19.475 -7.556 -26.806 1.00 35.34 214 PRO A O 1
ATOM 1665 N N . SER A 1 215 ? 19.744 -7.046 -28.972 1.00 39.22 215 SER A N 1
ATOM 1666 C CA . SER A 1 215 ? 18.539 -7.653 -29.544 1.00 39.22 215 SER A CA 1
ATOM 1667 C C . SER A 1 215 ? 18.481 -9.191 -29.470 1.00 39.22 215 SER A C 1
ATOM 1669 O O . SER A 1 215 ? 17.713 -9.797 -30.207 1.00 39.22 215 SER A O 1
ATOM 1671 N N . ASN A 1 216 ? 19.237 -9.843 -28.581 1.00 37.09 216 ASN A N 1
ATOM 1672 C CA . ASN A 1 216 ? 19.324 -11.304 -28.486 1.00 37.09 216 ASN A CA 1
ATOM 1673 C C . ASN A 1 216 ? 19.472 -11.780 -27.030 1.00 37.09 216 ASN A C 1
ATOM 1675 O O . ASN A 1 216 ? 20.501 -12.332 -26.648 1.00 37.09 216 ASN A O 1
ATOM 1679 N N . ILE A 1 217 ? 18.443 -11.577 -26.205 1.00 44.00 217 ILE A N 1
ATOM 1680 C CA . ILE A 1 217 ? 18.278 -12.383 -24.988 1.00 44.00 217 ILE A CA 1
ATOM 1681 C C . ILE A 1 217 ? 17.420 -13.584 -25.382 1.00 44.00 217 ILE A C 1
ATOM 1683 O O . ILE A 1 217 ? 16.279 -13.411 -25.813 1.00 44.00 217 ILE A O 1
ATOM 1687 N N . ASP A 1 218 ? 18.006 -14.778 -25.282 1.00 37.19 218 ASP A N 1
ATOM 1688 C CA . ASP A 1 218 ? 17.375 -16.067 -25.567 1.00 37.19 218 ASP A CA 1
ATOM 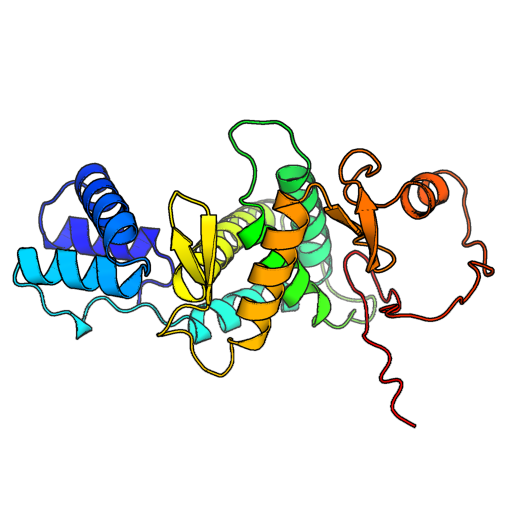1689 C C . ASP A 1 218 ? 15.970 -16.157 -24.961 1.00 37.19 218 ASP A C 1
ATOM 1691 O O . ASP A 1 218 ? 15.785 -16.108 -23.741 1.00 37.19 218 ASP A O 1
ATOM 1695 N N . LYS A 1 219 ? 14.983 -16.299 -25.852 1.00 41.41 219 LYS A N 1
ATOM 1696 C CA . LYS A 1 219 ? 13.556 -16.477 -25.562 1.00 41.41 219 LYS A CA 1
ATOM 1697 C C . LYS A 1 219 ? 13.268 -17.911 -25.115 1.00 41.41 219 LYS A C 1
ATOM 1699 O O . LYS A 1 219 ? 12.486 -18.618 -25.756 1.00 41.41 219 LYS A O 1
ATOM 1704 N N . ASP A 1 220 ? 13.883 -18.356 -24.025 1.00 36.56 220 ASP A N 1
ATOM 1705 C CA . ASP A 1 220 ? 13.541 -19.646 -23.426 1.00 36.56 220 ASP A CA 1
ATOM 1706 C C . ASP A 1 220 ? 12.396 -19.503 -22.414 1.00 36.56 220 ASP A C 1
ATOM 1708 O O . ASP A 1 220 ? 12.548 -19.349 -21.205 1.00 36.56 220 ASP A O 1
ATOM 1712 N N . LYS A 1 221 ? 11.201 -19.549 -23.008 1.00 47.59 221 LYS A N 1
ATOM 1713 C CA . LYS A 1 221 ? 9.883 -19.931 -22.487 1.00 47.59 221 LYS A CA 1
ATOM 1714 C C . LYS A 1 221 ? 9.848 -20.401 -21.025 1.00 47.59 221 LYS A C 1
ATOM 1716 O O . LYS A 1 221 ? 10.032 -21.589 -20.745 1.00 47.59 221 LYS A O 1
ATOM 1721 N N . ARG A 1 222 ? 9.388 -19.506 -20.143 1.00 40.72 222 ARG A N 1
ATOM 1722 C CA . ARG A 1 222 ? 8.244 -19.691 -19.218 1.00 40.72 222 ARG A CA 1
ATOM 1723 C C . ARG A 1 222 ? 8.080 -18.414 -18.371 1.00 40.72 222 ARG A C 1
ATOM 1725 O O . ARG A 1 222 ? 8.932 -18.122 -17.548 1.00 40.72 222 ARG A O 1
ATOM 1732 N N . PHE A 1 223 ? 6.955 -17.709 -18.545 1.00 43.34 223 PHE A N 1
ATOM 1733 C CA . PHE A 1 223 ? 6.524 -16.521 -17.773 1.00 43.34 223 PHE A CA 1
ATOM 1734 C C . PHE A 1 223 ? 7.280 -15.198 -18.004 1.00 43.34 223 PHE A C 1
ATOM 1736 O O . PHE A 1 223 ? 7.569 -14.484 -17.047 1.00 43.34 223 PHE A O 1
ATOM 1743 N N . GLU A 1 224 ? 7.549 -14.807 -19.248 1.00 44.38 224 GLU A N 1
ATOM 1744 C CA . GLU A 1 224 ? 8.152 -13.492 -19.506 1.00 44.38 224 GLU A CA 1
ATOM 1745 C C . GLU A 1 224 ? 7.063 -12.432 -19.739 1.00 44.38 224 GLU A C 1
ATOM 1747 O O . GLU A 1 224 ? 6.268 -12.521 -20.672 1.00 44.38 224 GLU A O 1
ATOM 1752 N N . ARG A 1 225 ? 6.990 -11.444 -18.834 1.00 53.00 225 ARG A N 1
ATOM 1753 C CA . ARG A 1 225 ? 6.312 -10.176 -19.114 1.00 53.00 225 ARG A CA 1
ATOM 1754 C C . ARG A 1 225 ? 7.281 -9.316 -19.947 1.00 53.00 225 ARG A C 1
ATOM 1756 O O . ARG A 1 225 ? 8.413 -9.097 -19.520 1.00 53.00 225 ARG A O 1
ATOM 1763 N N . THR A 1 226 ? 6.860 -8.832 -21.110 1.00 49.00 226 THR A N 1
ATOM 1764 C CA . THR A 1 226 ? 7.685 -8.044 -22.040 1.00 49.00 226 THR A CA 1
ATOM 1765 C C . THR A 1 226 ? 7.808 -6.605 -21.549 1.00 49.00 226 THR A C 1
ATOM 1767 O O . THR A 1 226 ? 6.802 -5.956 -21.269 1.00 49.00 226 THR A O 1
ATOM 1770 N N . ARG A 1 227 ? 9.035 -6.089 -21.422 1.00 50.91 227 ARG A N 1
ATOM 1771 C CA . ARG A 1 227 ? 9.281 -4.709 -20.976 1.00 50.91 227 ARG A CA 1
ATOM 1772 C C . ARG A 1 227 ? 8.679 -3.709 -21.960 1.00 50.91 227 ARG A C 1
ATOM 1774 O O . ARG A 1 227 ? 8.968 -3.784 -23.151 1.00 50.91 227 ARG A O 1
ATOM 1781 N N . THR A 1 228 ? 7.907 -2.753 -21.454 1.00 56.44 228 THR A N 1
ATOM 1782 C CA . THR A 1 228 ? 7.368 -1.644 -22.262 1.00 56.44 228 THR A CA 1
ATOM 1783 C C . THR A 1 228 ? 7.814 -0.269 -21.793 1.00 56.44 228 THR A C 1
ATOM 1785 O O . THR A 1 228 ? 7.475 0.698 -22.448 1.00 56.44 228 THR A O 1
ATOM 1788 N N . GLY A 1 229 ? 8.560 -0.176 -20.689 1.00 49.25 229 GLY A N 1
ATOM 1789 C CA . GLY A 1 229 ? 9.022 1.091 -20.121 1.00 49.25 229 GLY A CA 1
ATOM 1790 C C . GLY A 1 229 ? 9.889 0.874 -18.878 1.00 49.25 229 GLY A C 1
ATOM 1791 O O . GLY A 1 229 ? 10.344 -0.245 -18.609 1.00 49.25 229 GLY A O 1
ATOM 1792 N N . TYR A 1 230 ? 10.156 1.927 -18.105 1.00 42.62 230 TYR A N 1
ATOM 1793 C CA . TYR A 1 230 ? 10.822 1.810 -16.800 1.00 42.62 230 TYR A CA 1
ATOM 1794 C C . TYR A 1 230 ? 9.829 1.283 -15.752 1.00 42.62 230 TYR A C 1
ATOM 1796 O O . TYR A 1 230 ? 8.789 1.890 -15.527 1.00 42.62 230 TYR A O 1
ATOM 1804 N N . GLY A 1 231 ? 10.100 0.112 -15.165 1.00 47.97 231 GLY A N 1
ATOM 1805 C CA . GLY A 1 231 ? 9.185 -0.545 -14.218 1.00 47.97 231 GLY A CA 1
ATOM 1806 C C . GLY A 1 231 ? 7.918 -1.155 -14.840 1.00 47.97 231 GLY A C 1
ATOM 1807 O O . GLY A 1 231 ? 7.142 -1.787 -14.127 1.00 47.97 231 GLY A O 1
ATOM 1808 N N . LYS A 1 232 ? 7.716 -1.020 -16.160 1.00 53.12 232 LYS A N 1
ATOM 1809 C CA . LYS A 1 232 ? 6.538 -1.526 -16.882 1.00 53.12 232 LYS A CA 1
ATOM 1810 C C . LYS A 1 232 ? 6.839 -2.828 -17.611 1.00 53.12 232 LYS A C 1
ATOM 1812 O O . LYS A 1 232 ? 7.790 -2.918 -18.394 1.00 53.12 232 LYS A O 1
ATOM 1817 N N . THR A 1 233 ? 5.984 -3.826 -17.402 1.00 57.28 233 THR A N 1
ATOM 1818 C CA . THR A 1 233 ? 6.066 -5.117 -18.092 1.00 57.28 233 THR A CA 1
ATOM 1819 C C . THR A 1 233 ? 4.666 -5.579 -18.515 1.00 57.28 233 THR A C 1
ATOM 1821 O O . THR A 1 233 ? 3.770 -5.678 -17.680 1.00 57.28 233 THR A O 1
ATOM 1824 N N . LYS A 1 234 ? 4.456 -5.876 -19.804 1.00 52.72 234 LYS A N 1
ATOM 1825 C CA . LYS A 1 234 ? 3.198 -6.426 -20.336 1.00 52.72 234 LYS A CA 1
ATOM 1826 C C . LYS A 1 234 ? 3.192 -7.942 -20.248 1.00 52.72 234 LYS A C 1
ATOM 1828 O O . LYS A 1 234 ? 4.158 -8.597 -20.621 1.00 52.72 234 LYS A O 1
ATOM 1833 N N . ARG A 1 235 ? 2.086 -8.523 -19.797 1.00 44.94 235 ARG A N 1
ATOM 1834 C CA . ARG A 1 235 ? 1.873 -9.970 -19.865 1.00 44.94 235 ARG A CA 1
ATOM 1835 C C . ARG A 1 235 ? 1.543 -10.337 -21.314 1.00 44.94 235 ARG A C 1
ATOM 1837 O O . ARG A 1 235 ? 0.534 -9.877 -21.833 1.00 44.94 235 ARG A O 1
ATOM 1844 N N . GLU A 1 236 ? 2.386 -11.127 -21.974 1.00 48.06 236 GLU A N 1
ATOM 1845 C CA . GLU A 1 236 ? 1.990 -11.731 -23.248 1.00 48.06 236 GLU A CA 1
ATOM 1846 C C . GLU A 1 236 ? 0.957 -12.827 -22.962 1.00 48.06 236 GLU A C 1
ATOM 1848 O O . GLU A 1 236 ? 1.253 -13.815 -22.281 1.00 48.06 236 GLU A O 1
ATOM 1853 N N . ASP A 1 237 ? -0.269 -12.648 -23.461 1.00 34.34 237 ASP A N 1
ATOM 1854 C CA . ASP A 1 237 ? -1.273 -13.709 -23.502 1.00 34.34 237 ASP A CA 1
ATOM 1855 C C . ASP A 1 237 ? -0.813 -14.789 -24.486 1.00 34.34 237 ASP A C 1
ATOM 1857 O O . ASP A 1 237 ? -1.136 -14.784 -25.674 1.00 34.34 237 ASP A O 1
ATOM 1861 N N . LEU A 1 238 ? -0.053 -15.760 -23.985 1.00 35.38 238 LEU A N 1
ATOM 1862 C CA . LEU A 1 238 ? 0.155 -17.031 -24.672 1.00 35.38 238 LEU A CA 1
ATOM 1863 C C . LEU A 1 238 ? -1.057 -17.941 -24.426 1.00 35.38 238 LEU A C 1
ATOM 1865 O O . LEU A 1 238 ? -0.961 -18.967 -23.757 1.00 35.38 238 LEU A O 1
ATOM 1869 N N . LEU A 1 239 ? -2.209 -17.540 -24.967 1.00 28.73 239 LEU A N 1
ATOM 1870 C CA . LEU A 1 239 ? -3.326 -18.436 -25.263 1.00 28.73 239 LEU A CA 1
ATOM 1871 C C . LEU A 1 239 ? -3.695 -18.298 -26.745 1.00 28.73 239 LEU A C 1
ATOM 1873 O O . LEU A 1 239 ? -4.649 -17.623 -27.130 1.00 28.73 239 LEU A O 1
ATOM 1877 N N . LYS A 1 240 ? -2.905 -18.987 -27.568 1.00 29.69 240 LYS A N 1
ATOM 1878 C CA . LYS A 1 240 ? -3.413 -19.830 -28.651 1.00 29.69 240 LYS A CA 1
ATOM 1879 C C . LYS A 1 240 ? -2.852 -21.230 -28.459 1.00 29.69 240 LYS A C 1
ATOM 1881 O O . LYS A 1 240 ? -1.645 -21.321 -28.141 1.00 29.69 240 LYS A O 1
#